Protein AF-A0A7W9DAS1-F1 (afdb_monomer)

Secondary structure (DSSP, 8-state):
-----PPP----S--HHHHHHHHHT--HHHHHHHTT-EEEEEEEEE-SS-EEEEEEEE--SS-HHHHHHHHHTS--EEEEES-HHHHHHHHHHHHHTT-EEEEEEE-TTSTTT-EEEEEE-TT---GGGG--S--EEEEEEEPPBTTB-------HHHHHHHHHHHHHHHTT-SPPTT--GGGGGGBHHHHHHHHHHHHH--STTSHHHHS-SHHHHHHHHHHHHHHHHSSSS--GGGGHHHHHHHHHHTTS--HHHHHHHHHHHHHHHHHHHHHHS-GGGHHHHHHHHHHHHHHHHHHHHHHHHHHHHHH-

pLDDT: mean 82.5, std 18.17, range [24.3, 98.75]

Radius of gyration: 20.71 Å; Cα contacts (8 Å, |Δi|>4): 565; chains: 1; bounding box: 53×46×50 Å

Organism: NCBI:txid732241

Sequence (312 aa):
MTLSSQHPVTASGNSDLALLGAVLGIDEPAVLALGGGIGFMAASFNYEEVATLTFVFRAHPVPFVDAVLEGSGTGASLSTTTSAAKAQRELSAAMEAGDRVLGYVMIPGENWGEAVVRELTADGEFELAKATKKKQFWLARIPAQDGAVQSPIIATETYAAAARESALRMLNKTQPEGVPASFAKNFGVSGIRKLADATTDGSARGWGKLFGDPSRRAVGFEMALKFLNGTAHGGRGGLRHQFAEVVQRAGADPVPYRALGADWEEFATLMATAQSEPASSYSEFLEKAHAQLHRIADAEEAAALALLAAID

Mean predicted aligned error: 7.83 Å

Structure (mmCIF, N/CA/C/O backbone):
data_AF-A0A7W9DAS1-F1
#
_entry.id   AF-A0A7W9DAS1-F1
#
loop_
_atom_site.group_PDB
_atom_site.id
_atom_site.type_symbol
_atom_site.label_atom_id
_atom_site.label_alt_id
_atom_site.label_comp_id
_atom_site.label_asym_id
_atom_site.label_entity_id
_atom_site.label_seq_id
_atom_site.pdbx_PDB_ins_code
_atom_site.Cartn_x
_atom_site.Cartn_y
_atom_site.Cartn_z
_atom_site.occupancy
_atom_site.B_iso_or_equiv
_atom_site.auth_seq_id
_atom_site.auth_comp_id
_atom_site.auth_asym_id
_atom_site.aut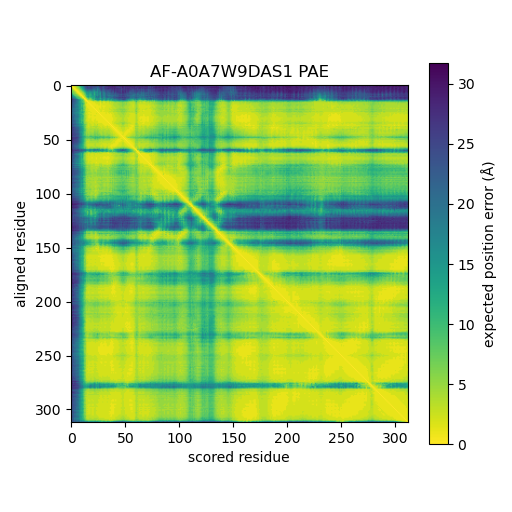h_atom_id
_atom_site.pdbx_PDB_model_num
ATOM 1 N N . MET A 1 1 ? -33.511 21.431 20.785 1.00 33.47 1 MET A N 1
ATOM 2 C CA . MET A 1 1 ? -32.587 20.287 20.653 1.00 33.47 1 MET A CA 1
ATOM 3 C C . MET A 1 1 ? -32.760 19.734 19.255 1.00 33.47 1 MET A C 1
ATOM 5 O O . MET A 1 1 ? -33.713 19.018 18.992 1.00 33.47 1 MET A O 1
ATOM 9 N N . THR A 1 2 ? -31.935 20.202 18.328 1.00 26.28 2 THR A N 1
ATOM 10 C CA . THR A 1 2 ? -31.937 19.789 16.924 1.00 26.28 2 THR A CA 1
ATOM 11 C C . THR A 1 2 ? -31.132 18.498 16.823 1.00 26.28 2 THR A C 1
ATOM 13 O O . THR A 1 2 ? -29.941 18.492 17.122 1.00 26.28 2 THR A O 1
ATOM 16 N N . LEU A 1 3 ? -31.804 17.399 16.475 1.00 24.30 3 LEU A N 1
ATOM 17 C CA . LEU A 1 3 ? -31.167 16.126 16.152 1.00 24.30 3 LEU A CA 1
ATOM 18 C C . LEU A 1 3 ? -30.272 16.346 14.927 1.00 24.30 3 LEU A C 1
ATOM 20 O O . LEU A 1 3 ? -30.756 16.721 13.861 1.00 24.30 3 LEU A O 1
ATOM 24 N N . SER A 1 4 ? -28.966 16.181 15.126 1.00 24.30 4 SER A N 1
ATOM 25 C CA . SER A 1 4 ? -27.963 16.229 14.067 1.00 24.30 4 SER A CA 1
ATOM 26 C C . SER A 1 4 ? -28.258 15.112 13.068 1.00 24.30 4 SER A C 1
ATOM 28 O O . SER A 1 4 ? -28.255 13.934 13.428 1.00 24.30 4 SER A O 1
ATOM 30 N N . SER A 1 5 ? -28.566 15.483 11.829 1.00 25.70 5 SER A N 1
ATOM 31 C CA . SER A 1 5 ? -28.753 14.555 10.722 1.00 25.70 5 SER A CA 1
ATOM 32 C C . SER A 1 5 ? -27.417 13.886 10.405 1.00 25.70 5 SER A C 1
ATOM 34 O O . SER A 1 5 ? -26.541 14.504 9.800 1.00 25.70 5 SER A O 1
ATOM 36 N N . GLN A 1 6 ? -27.253 12.631 10.824 1.00 27.28 6 GLN A N 1
ATOM 37 C CA . GLN A 1 6 ? -26.176 11.776 10.339 1.00 27.28 6 GLN A CA 1
ATOM 38 C C . GLN A 1 6 ? -26.334 11.625 8.822 1.00 27.28 6 GLN A C 1
ATOM 40 O O . GLN A 1 6 ? -27.361 11.152 8.334 1.00 27.28 6 GLN A O 1
ATOM 45 N N . HIS A 1 7 ? -25.337 12.088 8.072 1.00 26.73 7 HIS A N 1
ATOM 46 C CA . HIS A 1 7 ? -25.280 11.873 6.634 1.00 26.73 7 HIS A CA 1
ATOM 47 C C . HIS A 1 7 ? -25.076 10.375 6.362 1.00 26.73 7 HIS A C 1
ATOM 49 O O . HIS A 1 7 ? -24.138 9.796 6.913 1.00 26.73 7 HIS A O 1
ATOM 55 N N . PRO A 1 8 ? -25.898 9.735 5.512 1.00 27.97 8 PRO A N 1
ATOM 56 C CA . PRO A 1 8 ? -25.592 8.397 5.034 1.00 27.97 8 PRO A CA 1
ATOM 57 C C . PRO A 1 8 ? -24.306 8.468 4.205 1.00 27.97 8 PRO A C 1
ATOM 59 O O . PRO A 1 8 ? -24.260 9.136 3.170 1.00 27.97 8 PRO A O 1
ATOM 62 N N . VAL A 1 9 ? -23.252 7.798 4.672 1.00 35.06 9 VAL A N 1
ATOM 63 C CA . VAL A 1 9 ? -22.040 7.567 3.883 1.00 35.06 9 VAL A CA 1
ATOM 64 C C . VAL A 1 9 ? -22.428 6.600 2.768 1.00 35.06 9 VAL A C 1
ATOM 66 O O . VAL A 1 9 ? -22.495 5.391 2.960 1.00 35.06 9 VAL A O 1
ATOM 69 N N . THR A 1 10 ? -22.761 7.131 1.595 1.00 29.95 10 THR A N 1
ATOM 70 C CA . THR A 1 10 ? -22.919 6.316 0.392 1.00 29.95 10 THR A CA 1
ATOM 71 C C . THR A 1 10 ? -21.538 5.805 -0.002 1.00 29.95 10 THR A C 1
ATOM 73 O O . THR A 1 10 ? -20.705 6.596 -0.447 1.00 29.95 10 THR A O 1
ATOM 76 N N . ALA A 1 11 ? -21.283 4.506 0.178 1.00 34.97 11 ALA A N 1
ATOM 77 C CA . ALA A 1 11 ? -20.069 3.843 -0.286 1.00 34.97 11 ALA A CA 1
ATOM 78 C C . ALA A 1 11 ? -19.974 3.966 -1.817 1.00 34.97 11 ALA A C 1
ATOM 80 O O . ALA A 1 11 ? -20.584 3.204 -2.561 1.00 34.97 11 ALA A O 1
ATOM 81 N N . SER A 1 12 ? -19.246 4.971 -2.302 1.00 31.78 12 SER A N 1
ATOM 82 C CA . SER A 1 12 ? -19.036 5.214 -3.734 1.00 31.78 12 SER A CA 1
ATOM 83 C C . SER A 1 12 ? -17.778 4.527 -4.281 1.00 31.78 12 SER A C 1
ATOM 85 O O . SER A 1 12 ? -17.395 4.767 -5.425 1.00 31.78 12 SER A O 1
ATOM 87 N N . GLY A 1 13 ? -17.146 3.638 -3.508 1.00 42.25 13 GLY A N 1
ATOM 88 C CA . GLY A 1 13 ? -15.961 2.895 -3.925 1.00 42.25 13 GLY A CA 1
ATOM 89 C C . GLY A 1 13 ? -16.018 1.438 -3.483 1.00 42.25 13 GLY A C 1
ATOM 90 O O . GLY A 1 13 ? -16.250 1.150 -2.315 1.00 42.25 13 GLY A O 1
ATOM 91 N N . ASN A 1 14 ? -15.745 0.514 -4.406 1.00 55.31 14 ASN A N 1
ATOM 92 C CA . ASN A 1 14 ? -15.587 -0.924 -4.144 1.00 55.31 14 ASN A CA 1
ATOM 93 C C . ASN A 1 14 ? -14.294 -1.247 -3.356 1.00 55.31 14 ASN A C 1
ATOM 95 O O . ASN A 1 14 ? -13.680 -2.279 -3.613 1.00 55.31 14 ASN A O 1
ATOM 99 N N . SER A 1 15 ? -13.823 -0.361 -2.469 1.00 71.75 15 SER A N 1
ATOM 100 C CA . SER A 1 15 ? -12.588 -0.549 -1.702 1.00 71.75 15 SER A CA 1
ATOM 101 C C . SER A 1 15 ? -12.868 -1.217 -0.355 1.00 71.75 15 SER A C 1
ATOM 103 O O . SER A 1 15 ? -13.858 -0.903 0.302 1.00 71.75 15 SER A O 1
ATOM 105 N N . ASP A 1 16 ? -11.995 -2.130 0.087 1.00 75.88 16 ASP A N 1
ATOM 106 C CA . ASP A 1 16 ? -12.119 -2.748 1.416 1.00 75.88 16 ASP A CA 1
ATOM 107 C C . ASP A 1 16 ? -12.111 -1.687 2.528 1.00 75.88 16 ASP A C 1
ATOM 109 O O . ASP A 1 16 ? -12.752 -1.872 3.559 1.00 75.88 16 ASP A O 1
ATOM 113 N N . LEU A 1 17 ? -11.413 -0.562 2.309 1.00 82.75 17 LEU A N 1
ATOM 114 C CA . LEU A 1 17 ? -11.396 0.568 3.236 1.00 82.75 17 LEU A CA 1
ATOM 115 C C . LEU A 1 17 ? -12.770 1.236 3.319 1.00 82.75 17 LEU A C 1
ATOM 117 O O . LEU A 1 17 ? -13.255 1.468 4.420 1.00 82.75 17 LEU A O 1
ATOM 121 N N . ALA A 1 18 ? -13.411 1.511 2.178 1.00 81.38 18 ALA A N 1
ATOM 122 C CA . ALA A 1 18 ? -14.752 2.093 2.132 1.00 81.38 18 ALA A CA 1
ATOM 123 C C . ALA A 1 18 ? -15.770 1.172 2.797 1.00 81.38 18 ALA A C 1
ATOM 125 O O . ALA A 1 18 ? -16.653 1.637 3.509 1.00 81.38 18 ALA A O 1
ATOM 126 N N . LEU A 1 19 ? -15.628 -0.133 2.580 1.00 79.12 19 LEU A N 1
ATOM 127 C CA . LEU A 1 19 ? -16.525 -1.127 3.138 1.00 79.12 19 LEU A CA 1
ATOM 128 C C . LEU A 1 19 ? -16.403 -1.230 4.660 1.00 79.12 19 LEU A C 1
ATOM 130 O O . LEU A 1 19 ? -17.403 -1.159 5.369 1.00 79.12 19 LEU A O 1
ATOM 134 N N . LEU A 1 20 ? -15.175 -1.359 5.168 1.00 82.62 20 LEU A N 1
ATOM 135 C CA . LEU A 1 20 ? -14.907 -1.334 6.607 1.00 82.62 20 LEU A CA 1
ATOM 136 C C . LEU A 1 20 ? -15.356 -0.007 7.225 1.00 82.62 20 LEU A C 1
ATOM 138 O O . LEU A 1 20 ? -15.944 0.001 8.303 1.00 82.62 20 LEU A O 1
ATOM 142 N N . GLY A 1 21 ? -15.128 1.101 6.519 1.00 85.38 21 GLY A N 1
ATOM 143 C CA . GLY A 1 21 ? -15.545 2.431 6.937 1.00 85.38 21 GLY A CA 1
ATOM 144 C C . GLY A 1 21 ? -17.061 2.551 7.048 1.00 85.38 21 GLY A C 1
ATOM 145 O O . GLY A 1 21 ? -17.562 2.973 8.083 1.00 85.38 21 GLY A O 1
ATOM 146 N N . ALA A 1 22 ? -17.806 2.100 6.039 1.00 83.00 22 ALA A N 1
ATOM 147 C CA . ALA A 1 22 ? -19.266 2.100 6.054 1.00 83.00 22 ALA A CA 1
ATOM 148 C C . ALA A 1 22 ? -19.827 1.266 7.215 1.00 83.00 22 ALA A C 1
ATOM 150 O O . ALA A 1 22 ? -20.714 1.726 7.934 1.00 83.00 22 ALA A O 1
ATOM 151 N N . VAL A 1 23 ? -19.260 0.078 7.443 1.00 80.00 23 VAL A N 1
ATOM 152 C CA . VAL A 1 23 ? -19.678 -0.829 8.520 1.00 80.00 23 VAL A CA 1
ATOM 153 C C . VAL A 1 23 ? -19.407 -0.245 9.909 1.00 80.00 23 VAL A C 1
ATOM 155 O O . VAL A 1 23 ? -20.233 -0.386 10.809 1.00 80.00 23 VAL A O 1
ATOM 158 N N . LEU A 1 24 ? -18.268 0.423 10.086 1.00 83.56 24 LEU A N 1
ATOM 159 C CA . LEU A 1 24 ? -17.880 1.048 11.353 1.00 83.56 24 LEU A CA 1
ATOM 160 C C . LEU A 1 24 ? -18.402 2.485 11.498 1.00 83.56 24 LEU A C 1
ATOM 162 O O . LEU A 1 24 ? -18.255 3.082 12.558 1.00 83.56 24 LEU A O 1
ATOM 166 N N . GLY A 1 25 ? -18.990 3.064 10.451 1.00 86.12 25 GLY A N 1
ATOM 167 C CA . GLY A 1 25 ? -19.393 4.467 10.419 1.00 86.12 25 GLY A CA 1
ATOM 168 C C . GLY A 1 25 ? -18.216 5.446 10.537 1.00 86.12 25 GLY A C 1
ATOM 169 O O . GLY A 1 25 ? -18.340 6.449 11.241 1.00 86.12 25 GLY A O 1
ATOM 170 N N . ILE A 1 26 ? -17.091 5.150 9.879 1.00 89.94 26 ILE A N 1
ATOM 171 C CA . ILE A 1 26 ? -15.880 5.987 9.775 1.00 89.94 26 ILE A CA 1
ATOM 172 C C . ILE A 1 26 ? -15.409 6.086 8.315 1.00 89.94 26 ILE A C 1
ATOM 174 O O . ILE A 1 26 ? -15.875 5.355 7.447 1.00 89.94 26 ILE A O 1
ATOM 178 N N . ASP A 1 27 ? -14.490 7.001 8.016 1.00 92.81 27 ASP A N 1
ATOM 179 C CA . ASP A 1 27 ? -13.962 7.178 6.658 1.00 92.81 27 ASP A CA 1
ATOM 180 C C . ASP A 1 27 ? -12.720 6.315 6.359 1.00 92.81 27 ASP A C 1
ATOM 182 O O . ASP A 1 27 ? -12.111 5.725 7.251 1.00 92.81 27 ASP A O 1
ATOM 186 N N . GLU A 1 28 ? -12.329 6.224 5.080 1.00 92.62 28 GLU A N 1
ATOM 187 C CA . GLU A 1 28 ? -11.177 5.406 4.662 1.00 92.62 28 GLU A CA 1
ATOM 188 C C . GLU A 1 28 ? -9.857 5.782 5.366 1.00 92.62 28 GLU A C 1
ATOM 190 O O . GLU A 1 28 ? -9.128 4.862 5.746 1.00 92.62 28 GLU A O 1
ATOM 195 N N . PRO A 1 29 ? -9.510 7.072 5.582 1.00 95.06 29 PRO A N 1
ATOM 196 C CA . PRO A 1 29 ? -8.308 7.430 6.334 1.00 95.06 29 PRO A CA 1
ATOM 197 C C . PRO A 1 29 ? -8.328 6.916 7.777 1.00 95.06 29 PRO A C 1
ATOM 199 O O . PRO A 1 29 ? -7.302 6.448 8.266 1.00 95.06 29 PRO A O 1
ATOM 202 N N . ALA A 1 30 ? -9.479 6.957 8.454 1.00 95.19 30 ALA A N 1
ATOM 203 C CA . ALA A 1 30 ? -9.632 6.378 9.785 1.00 95.19 30 ALA A CA 1
ATOM 204 C C . ALA A 1 30 ? -9.416 4.856 9.773 1.00 95.19 30 ALA A C 1
ATOM 206 O O . ALA A 1 30 ? -8.666 4.342 10.602 1.00 95.19 30 ALA A O 1
ATOM 207 N N . VAL A 1 31 ? -9.995 4.142 8.800 1.00 93.44 31 VAL A N 1
ATOM 208 C CA . VAL A 1 31 ? -9.763 2.696 8.621 1.00 93.44 31 VAL A CA 1
ATOM 209 C C . VAL A 1 31 ? -8.282 2.406 8.380 1.00 93.44 31 VAL A C 1
ATOM 211 O O . VAL A 1 31 ? -7.717 1.508 8.997 1.00 93.44 31 VAL A O 1
ATOM 214 N N . LEU A 1 32 ? -7.629 3.177 7.508 1.00 93.75 32 LEU A N 1
ATOM 215 C CA . LEU A 1 32 ? -6.210 3.004 7.215 1.00 93.75 32 LEU A CA 1
ATOM 216 C C . LEU A 1 32 ? -5.342 3.252 8.456 1.00 93.75 32 LEU A C 1
ATOM 218 O O . LEU A 1 32 ? -4.409 2.489 8.695 1.00 93.75 32 LEU A O 1
ATOM 222 N N . ALA A 1 33 ? -5.656 4.274 9.258 1.00 95.06 33 ALA A N 1
ATOM 223 C CA . ALA A 1 33 ? -4.950 4.556 10.505 1.00 95.06 33 ALA A CA 1
ATOM 224 C C . ALA A 1 33 ? -5.112 3.417 11.525 1.00 95.06 33 ALA A C 1
ATOM 226 O O . ALA A 1 33 ? -4.116 2.943 12.070 1.00 95.06 33 ALA A O 1
ATOM 227 N N . LEU A 1 34 ? -6.339 2.923 11.721 1.00 93.62 34 LEU A N 1
ATOM 228 C CA . LEU A 1 34 ? -6.627 1.780 12.593 1.00 93.62 34 LEU A CA 1
ATOM 229 C C . LEU A 1 34 ? -5.911 0.500 12.146 1.00 93.62 34 LEU A C 1
ATOM 231 O O . LEU A 1 34 ? -5.398 -0.245 12.972 1.00 93.62 34 LEU A O 1
ATOM 235 N N . GLY A 1 35 ? -5.812 0.276 10.835 1.00 90.44 35 GLY A N 1
ATOM 236 C CA . GLY A 1 35 ? -5.073 -0.846 10.257 1.00 90.44 35 GLY A CA 1
ATOM 237 C C . GLY A 1 35 ? -3.546 -0.693 10.288 1.00 90.44 35 GLY A C 1
ATOM 238 O O . GLY A 1 35 ? -2.838 -1.521 9.717 1.00 90.44 35 GLY A O 1
ATOM 239 N N . GLY A 1 36 ? -3.020 0.360 10.923 1.00 90.94 36 GLY A N 1
ATOM 240 C CA . GLY A 1 36 ? -1.586 0.582 11.108 1.00 90.94 36 GLY A CA 1
ATOM 241 C C . GLY A 1 36 ? -0.904 1.395 10.006 1.00 90.94 36 GLY A C 1
ATOM 242 O O . GLY A 1 36 ? 0.323 1.501 10.018 1.00 90.94 36 GLY A O 1
ATOM 243 N N . GLY A 1 37 ? -1.663 1.982 9.080 1.00 93.75 37 GLY A N 1
ATOM 244 C CA . GLY A 1 37 ? -1.166 2.862 8.025 1.00 93.75 37 GLY A CA 1
ATOM 245 C C . GLY A 1 37 ? -0.659 2.130 6.779 1.00 93.75 37 GLY A C 1
ATOM 246 O O . GLY A 1 37 ? -1.181 1.087 6.373 1.00 93.75 37 GLY A O 1
ATOM 247 N N . ILE A 1 38 ? 0.353 2.710 6.133 1.00 94.62 38 ILE A N 1
ATOM 248 C CA . ILE A 1 38 ? 0.916 2.202 4.878 1.00 94.62 38 ILE A CA 1
ATOM 249 C C . ILE A 1 38 ? 2.230 1.453 5.092 1.00 94.62 38 ILE A C 1
ATOM 251 O O . ILE A 1 38 ? 2.893 1.530 6.128 1.00 94.62 38 ILE A O 1
ATOM 255 N N . GLY A 1 39 ? 2.615 0.730 4.051 1.00 92.81 39 GLY A N 1
ATOM 256 C CA . GLY A 1 39 ? 3.928 0.139 3.897 1.00 92.81 39 GLY A CA 1
ATOM 257 C C . GLY A 1 39 ? 4.287 0.002 2.424 1.00 92.81 39 GLY A C 1
ATOM 258 O O . GLY A 1 39 ? 3.675 0.607 1.534 1.00 92.81 39 GLY A O 1
ATOM 259 N N . PHE A 1 40 ? 5.298 -0.819 2.176 1.00 93.75 40 PHE A N 1
ATOM 260 C CA . PHE A 1 40 ? 5.628 -1.284 0.843 1.00 93.75 40 PHE A CA 1
ATOM 261 C C . PHE A 1 40 ? 6.266 -2.666 0.926 1.00 93.75 40 PHE A C 1
ATOM 263 O O . PHE A 1 40 ? 7.145 -2.885 1.762 1.00 93.75 40 PHE A O 1
ATOM 270 N N . MET A 1 41 ? 5.862 -3.568 0.039 1.00 92.38 41 MET A N 1
ATOM 271 C CA . MET A 1 41 ? 6.598 -4.777 -0.304 1.00 92.38 41 MET A CA 1
ATOM 272 C C . MET A 1 41 ? 6.402 -5.077 -1.784 1.00 92.38 41 MET A C 1
ATOM 274 O O . MET A 1 41 ? 5.279 -5.005 -2.283 1.00 92.38 41 MET A O 1
ATOM 278 N N . ALA A 1 42 ? 7.482 -5.445 -2.469 1.00 91.62 42 ALA A N 1
ATOM 279 C CA . ALA A 1 42 ? 7.395 -5.998 -3.812 1.00 91.62 42 ALA A CA 1
ATOM 280 C C . ALA A 1 42 ? 8.234 -7.265 -3.956 1.00 91.62 42 ALA A C 1
ATOM 282 O O . ALA A 1 42 ? 9.340 -7.383 -3.417 1.00 91.62 42 ALA A O 1
ATOM 283 N N . ALA A 1 43 ? 7.706 -8.218 -4.719 1.00 89.50 43 ALA A N 1
ATOM 284 C CA . ALA A 1 43 ? 8.393 -9.464 -5.018 1.00 89.50 43 ALA A CA 1
ATOM 285 C C . ALA A 1 43 ? 8.030 -9.968 -6.412 1.00 89.50 43 ALA A C 1
ATOM 287 O O . ALA A 1 43 ? 6.856 -10.013 -6.786 1.00 89.50 43 ALA A O 1
ATOM 288 N N . SER A 1 44 ? 9.051 -10.385 -7.160 1.00 90.81 44 SER A N 1
ATOM 289 C CA . SER A 1 44 ? 8.885 -11.154 -8.387 1.00 90.81 44 SER A CA 1
ATOM 290 C C . SER A 1 44 ? 9.111 -12.640 -8.117 1.00 90.81 44 SER A C 1
ATOM 292 O O . SER A 1 44 ? 10.015 -13.023 -7.368 1.00 90.81 44 SER A O 1
ATOM 294 N N . PHE A 1 45 ? 8.297 -13.482 -8.746 1.00 88.81 45 PHE A N 1
ATOM 295 C CA . PHE A 1 45 ? 8.415 -14.934 -8.675 1.00 88.81 45 PHE A CA 1
ATOM 296 C C . PHE A 1 45 ? 8.520 -15.508 -10.084 1.00 88.81 45 PHE A C 1
ATOM 298 O O . PHE A 1 45 ? 7.810 -15.091 -10.998 1.00 88.81 45 PHE A O 1
ATOM 305 N N . ASN A 1 46 ? 9.434 -16.459 -10.254 1.00 91.19 46 ASN A N 1
ATOM 306 C CA . ASN A 1 46 ? 9.723 -17.109 -11.523 1.00 91.19 46 ASN A CA 1
ATOM 307 C C . ASN A 1 46 ? 9.327 -18.584 -11.415 1.00 91.19 46 ASN A C 1
ATOM 309 O O . ASN A 1 46 ? 10.014 -19.352 -10.741 1.00 91.19 46 ASN A O 1
ATOM 313 N N . TYR A 1 47 ? 8.219 -18.952 -12.048 1.00 89.50 47 TYR A N 1
ATOM 314 C CA . TYR A 1 47 ? 7.755 -20.330 -12.181 1.00 89.50 47 TYR A CA 1
ATOM 315 C C . TYR A 1 47 ? 8.033 -20.831 -13.601 1.00 89.50 47 TYR A C 1
ATOM 317 O O . TYR A 1 47 ? 8.343 -20.039 -14.493 1.00 89.50 47 TYR A O 1
ATOM 325 N N . GLU A 1 48 ? 7.916 -22.145 -13.805 1.00 86.25 48 GLU A N 1
ATOM 326 C CA . GLU A 1 48 ? 8.209 -22.801 -15.087 1.00 86.25 48 GLU A CA 1
ATOM 327 C C . GLU A 1 48 ? 7.438 -22.168 -16.255 1.00 86.25 48 GLU A C 1
ATOM 329 O O . GLU A 1 48 ? 8.032 -21.821 -17.272 1.00 86.25 48 GLU A O 1
ATOM 334 N N . GLU A 1 49 ? 6.140 -21.922 -16.068 1.00 85.69 49 GLU A N 1
ATOM 335 C CA . GLU A 1 49 ? 5.260 -21.417 -17.130 1.00 85.69 49 GLU A CA 1
ATOM 336 C C . GLU A 1 49 ? 4.959 -19.916 -17.013 1.00 85.69 49 GLU A C 1
ATOM 338 O O . GLU A 1 49 ? 4.642 -19.255 -18.000 1.00 85.69 49 GLU A O 1
ATOM 343 N N . VAL A 1 50 ? 5.070 -19.339 -15.812 1.00 90.38 50 VAL A N 1
ATOM 344 C CA . VAL A 1 50 ? 4.628 -17.965 -15.531 1.00 90.38 50 VAL A CA 1
ATOM 345 C C . VAL A 1 50 ? 5.648 -17.193 -14.705 1.00 90.38 50 VAL A C 1
ATOM 347 O O . VAL A 1 50 ? 6.395 -17.756 -13.908 1.00 90.38 50 VAL A O 1
ATOM 350 N N . ALA A 1 51 ? 5.692 -15.879 -14.900 1.00 91.81 51 ALA A N 1
ATOM 351 C CA . ALA A 1 51 ? 6.376 -14.961 -13.999 1.00 91.81 51 ALA A CA 1
ATOM 352 C C . ALA A 1 51 ? 5.326 -14.049 -13.370 1.00 91.81 51 ALA A C 1
ATOM 354 O O . ALA A 1 51 ? 4.403 -13.604 -14.050 1.00 91.81 51 ALA A O 1
ATOM 355 N N . THR A 1 52 ? 5.451 -13.776 -12.077 1.00 91.50 52 THR A N 1
ATOM 356 C CA . THR A 1 52 ? 4.478 -12.963 -11.351 1.00 91.50 52 THR A CA 1
ATOM 357 C C . THR A 1 52 ? 5.173 -11.818 -10.627 1.00 91.50 52 THR A C 1
ATOM 359 O O . THR A 1 52 ? 6.332 -11.939 -10.228 1.00 91.50 52 THR A O 1
ATOM 362 N N . LEU A 1 53 ? 4.480 -10.687 -10.486 1.00 92.12 53 LEU A N 1
ATOM 363 C CA . LEU A 1 53 ? 4.948 -9.513 -9.758 1.00 92.12 53 LEU A CA 1
ATOM 364 C C . LEU A 1 53 ? 3.885 -9.045 -8.759 1.00 92.12 53 LEU A C 1
ATOM 366 O O . LEU A 1 53 ? 2.764 -8.714 -9.134 1.00 92.12 53 LEU A O 1
ATOM 370 N N . THR A 1 54 ? 4.246 -9.056 -7.481 1.00 89.69 54 THR A N 1
ATOM 371 C CA . THR A 1 54 ? 3.354 -8.753 -6.355 1.00 89.69 54 THR A CA 1
ATOM 372 C C . THR A 1 54 ? 3.719 -7.412 -5.744 1.00 89.69 54 THR A C 1
ATOM 374 O O . THR A 1 54 ? 4.908 -7.137 -5.576 1.00 89.69 54 THR A O 1
ATOM 377 N N . PHE A 1 55 ? 2.705 -6.636 -5.357 1.00 91.56 55 PHE A N 1
ATOM 378 C CA . PHE A 1 55 ? 2.854 -5.411 -4.575 1.00 91.56 55 PHE A CA 1
ATOM 379 C C . PHE A 1 55 ? 1.960 -5.456 -3.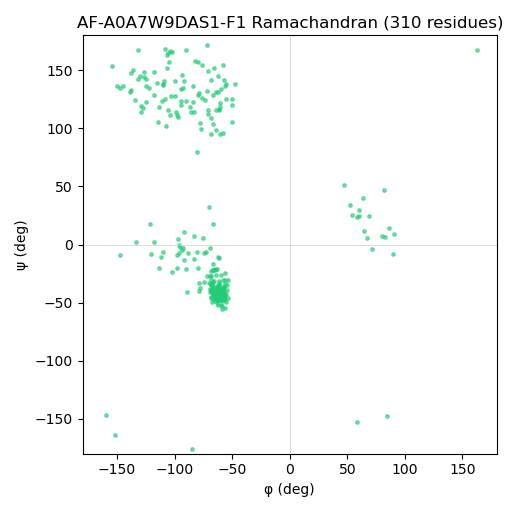335 1.00 91.56 55 PHE A C 1
ATOM 381 O O . PHE A 1 55 ? 0.836 -5.944 -3.391 1.00 91.56 55 PHE A O 1
ATOM 388 N N . VAL A 1 56 ? 2.437 -4.905 -2.225 1.00 90.38 56 VAL A N 1
ATOM 389 C CA . VAL A 1 56 ? 1.641 -4.666 -1.016 1.00 90.38 56 VAL A CA 1
ATOM 390 C C . VAL A 1 56 ? 1.936 -3.254 -0.535 1.00 90.38 56 VAL A C 1
ATOM 392 O O . VAL A 1 56 ? 3.094 -2.917 -0.306 1.00 90.38 56 VAL A O 1
ATOM 395 N N . PHE A 1 57 ? 0.897 -2.436 -0.379 1.00 92.38 57 PHE A N 1
ATOM 396 C CA . PHE A 1 57 ? 1.007 -1.032 0.036 1.00 92.38 57 PHE A CA 1
ATOM 397 C C . PHE A 1 57 ? 0.445 -0.763 1.436 1.00 92.38 57 PHE A C 1
ATOM 399 O O . PHE A 1 57 ? 0.643 0.318 1.988 1.00 92.38 57 PHE A O 1
ATOM 406 N N . ARG A 1 58 ? -0.257 -1.738 2.017 1.00 88.19 58 ARG A N 1
ATOM 407 C CA . ARG A 1 58 ? -0.741 -1.693 3.402 1.00 88.19 58 ARG A CA 1
ATOM 408 C C . ARG A 1 58 ? 0.378 -2.042 4.378 1.00 88.19 58 ARG A C 1
ATOM 410 O O . ARG A 1 58 ? 1.328 -2.741 4.017 1.00 88.19 58 ARG A O 1
ATOM 417 N N . ALA A 1 59 ? 0.239 -1.606 5.627 1.00 83.25 59 ALA A N 1
ATOM 418 C CA . ALA A 1 59 ? 0.992 -2.212 6.714 1.00 83.25 59 ALA A CA 1
ATOM 419 C C . ALA A 1 59 ? 0.715 -3.732 6.760 1.00 83.25 59 ALA A C 1
ATOM 421 O O . ALA A 1 59 ? -0.420 -4.177 6.602 1.00 83.25 59 ALA A O 1
ATOM 422 N N . HIS A 1 60 ? 1.768 -4.529 6.936 1.00 63.72 60 HIS A N 1
ATOM 423 C CA . HIS A 1 60 ? 1.715 -5.992 7.010 1.00 63.72 60 HIS A CA 1
ATOM 424 C C . HIS A 1 60 ? 2.475 -6.393 8.276 1.00 63.72 60 HIS A C 1
ATOM 426 O O . HIS A 1 60 ? 3.663 -6.074 8.351 1.00 63.72 60 HIS A O 1
ATOM 432 N N . PRO A 1 61 ? 1.813 -6.964 9.304 1.00 51.38 61 PRO A N 1
ATOM 433 C CA . PRO A 1 61 ? 1.826 -8.431 9.440 1.00 51.38 61 PRO A CA 1
ATOM 434 C C . PRO A 1 61 ? 0.565 -9.094 10.035 1.00 51.38 61 PRO A C 1
ATOM 436 O O . PRO A 1 61 ? 0.460 -10.318 9.992 1.00 51.38 61 PRO A O 1
ATOM 439 N N . VAL A 1 62 ? -0.383 -8.319 10.567 1.00 59.19 62 VAL A N 1
ATOM 440 C CA . VAL A 1 62 ? -1.652 -8.805 11.138 1.00 59.19 62 VAL A CA 1
ATOM 441 C C . VAL A 1 62 ? -2.725 -8.749 10.045 1.00 59.19 62 VAL A C 1
ATOM 443 O O . VAL A 1 62 ? -2.655 -7.847 9.201 1.00 59.19 62 VAL A O 1
ATOM 446 N N . PRO A 1 63 ? -3.707 -9.674 9.999 1.00 75.38 63 PRO A N 1
ATOM 447 C CA . PRO A 1 63 ? -4.848 -9.515 9.106 1.00 75.38 63 PRO A CA 1
ATOM 448 C C . PRO A 1 63 ? -5.448 -8.114 9.274 1.00 75.38 63 PRO A C 1
ATOM 450 O O . PRO A 1 63 ? -5.837 -7.719 10.367 1.00 75.38 63 PRO A O 1
ATOM 453 N N . PHE A 1 64 ? -5.471 -7.339 8.187 1.00 80.25 64 PHE A N 1
ATOM 454 C CA . PHE A 1 64 ? -5.817 -5.913 8.218 1.00 80.25 64 PHE A CA 1
ATOM 455 C C . PHE A 1 64 ? -7.181 -5.652 8.873 1.00 80.25 64 PHE A C 1
ATOM 457 O O . PHE A 1 64 ? -7.338 -4.706 9.638 1.00 80.25 64 PHE A O 1
ATOM 464 N N . VAL A 1 65 ? -8.150 -6.529 8.601 1.00 80.81 65 VAL A N 1
ATOM 465 C CA . VAL A 1 65 ? -9.493 -6.472 9.187 1.00 80.81 65 VAL A CA 1
ATOM 466 C C . VAL A 1 65 ? -9.433 -6.604 10.710 1.00 80.81 65 VAL A C 1
ATOM 468 O O . VAL A 1 65 ? -10.063 -5.811 11.400 1.00 80.81 65 VAL A O 1
ATOM 471 N N . ASP A 1 66 ? -8.639 -7.536 11.236 1.00 82.38 66 ASP A N 1
ATOM 472 C CA . ASP A 1 66 ? -8.512 -7.772 12.678 1.00 82.38 66 ASP A CA 1
ATOM 473 C C . ASP A 1 66 ? -7.934 -6.537 13.376 1.00 82.38 66 ASP A C 1
ATOM 475 O O . ASP A 1 66 ? -8.505 -6.069 14.358 1.00 82.38 66 ASP A O 1
ATOM 479 N N . ALA A 1 67 ? -6.870 -5.950 12.815 1.00 85.50 67 ALA A N 1
ATOM 480 C CA . ALA A 1 67 ? -6.258 -4.732 13.349 1.00 85.50 67 ALA A CA 1
ATOM 481 C C . ALA A 1 67 ? -7.242 -3.550 13.364 1.00 85.50 67 ALA A C 1
ATOM 483 O O . ALA A 1 67 ? -7.327 -2.820 14.352 1.00 85.50 67 ALA A O 1
ATOM 484 N N . VAL A 1 68 ? -8.029 -3.387 12.294 1.00 88.94 68 VAL A N 1
ATOM 485 C CA . VAL A 1 68 ? -9.061 -2.346 12.223 1.00 88.94 68 VAL A CA 1
ATOM 486 C C . VAL A 1 68 ? -10.141 -2.564 13.282 1.00 88.94 68 VAL A C 1
ATOM 488 O O . VAL A 1 68 ? -10.510 -1.623 13.983 1.00 88.94 68 VAL A O 1
ATOM 491 N N . LEU A 1 69 ? -10.649 -3.790 13.412 1.00 87.81 69 LEU A N 1
ATOM 492 C CA . LEU A 1 69 ? -11.707 -4.119 14.365 1.00 87.81 69 LEU A CA 1
ATOM 493 C C . LEU A 1 69 ? -11.236 -3.963 15.813 1.00 87.81 69 LEU A C 1
ATOM 495 O O . LEU A 1 69 ? -11.941 -3.343 16.609 1.00 87.81 69 LEU A O 1
ATOM 499 N N . GLU A 1 70 ? -10.043 -4.453 16.143 1.00 88.44 70 GLU A N 1
ATOM 500 C CA . GLU A 1 70 ? -9.445 -4.297 17.470 1.00 88.44 70 GLU A CA 1
ATOM 501 C C . GLU A 1 70 ? -9.213 -2.817 17.797 1.00 88.44 70 GLU A C 1
ATOM 503 O O . GLU A 1 70 ? -9.706 -2.321 18.812 1.00 88.44 70 GLU A O 1
ATOM 508 N N . GLY A 1 71 ? -8.550 -2.081 16.900 1.00 88.31 71 GLY A N 1
ATOM 509 C CA . GLY A 1 71 ? -8.259 -0.663 17.095 1.00 88.31 71 GLY A CA 1
ATOM 510 C C . GLY A 1 71 ? -9.513 0.215 17.156 1.00 88.31 71 GLY A C 1
ATOM 511 O O . GLY A 1 71 ? -9.493 1.270 17.787 1.00 88.31 71 GLY A O 1
ATOM 512 N N . SER A 1 72 ? -10.614 -0.211 16.528 1.00 90.19 72 SER A N 1
ATOM 513 C CA . SER A 1 72 ? -11.888 0.514 16.579 1.00 90.19 72 SER A CA 1
ATOM 514 C C . SER A 1 72 ? -12.539 0.490 17.964 1.00 90.19 72 SER A C 1
ATOM 516 O O . SER A 1 72 ? -13.384 1.332 18.251 1.00 90.19 72 SER A O 1
ATOM 518 N N . GLY A 1 73 ? -12.203 -0.487 18.816 1.00 88.25 73 GLY A N 1
ATOM 519 C CA . GLY A 1 73 ? -12.829 -0.646 20.129 1.00 88.25 73 GLY A CA 1
ATOM 520 C C . GLY A 1 73 ? -14.325 -0.987 20.087 1.00 88.25 73 GLY A C 1
ATOM 521 O O . GLY A 1 73 ? -14.982 -0.952 21.124 1.00 88.25 73 GLY A O 1
ATOM 522 N N . THR A 1 74 ? -14.878 -1.348 18.924 1.00 85.31 74 THR A N 1
ATOM 523 C CA . THR A 1 74 ? -16.314 -1.655 18.751 1.00 85.31 74 THR A CA 1
ATOM 524 C C . THR A 1 74 ? -16.770 -2.944 19.442 1.00 85.31 74 THR A C 1
ATOM 526 O O . THR A 1 74 ? -17.953 -3.277 19.417 1.00 85.31 74 THR A O 1
ATOM 529 N N . GLY A 1 75 ? -15.850 -3.692 20.060 1.00 83.88 75 GLY A N 1
ATOM 530 C CA . GLY A 1 75 ? -16.156 -4.974 20.695 1.00 83.88 75 GLY A CA 1
ATOM 531 C C . GLY A 1 75 ? -16.515 -6.066 19.687 1.00 83.88 75 GLY A C 1
ATOM 532 O O . GLY A 1 75 ? -17.228 -7.009 20.031 1.00 83.88 75 GLY A O 1
ATOM 533 N N . ALA A 1 76 ? -16.049 -5.928 18.442 1.00 86.38 76 ALA A N 1
ATOM 534 C CA . ALA A 1 76 ? -16.268 -6.915 17.402 1.00 86.38 76 ALA A CA 1
ATOM 535 C C . ALA A 1 76 ? -15.771 -8.305 17.826 1.00 86.38 76 ALA A C 1
ATOM 537 O O . ALA A 1 76 ? -14.686 -8.460 18.386 1.00 86.38 76 ALA A O 1
ATOM 538 N N . SER A 1 77 ? -16.564 -9.328 17.515 1.00 84.75 77 SER A N 1
ATOM 539 C CA . SER A 1 77 ? -16.170 -10.727 17.677 1.00 84.75 77 SER A CA 1
ATOM 540 C C . SER A 1 77 ? -15.960 -11.374 16.315 1.00 84.75 77 SER A C 1
ATOM 542 O O . SER A 1 77 ? -16.748 -11.163 15.392 1.00 84.75 77 SER A O 1
ATOM 544 N N . LEU A 1 78 ? -14.891 -12.160 16.188 1.00 83.94 78 LEU A N 1
ATOM 545 C CA . LEU A 1 78 ? -14.514 -12.824 14.945 1.00 83.94 78 LEU A CA 1
ATOM 546 C C . LEU A 1 78 ? -14.777 -14.328 15.056 1.00 83.94 78 LEU A C 1
ATOM 548 O O . LEU A 1 78 ? -14.274 -14.987 15.968 1.00 83.94 78 LEU A O 1
ATOM 552 N N . SER A 1 79 ? -15.544 -14.888 14.122 1.00 83.69 79 SER A N 1
ATOM 553 C CA . SER A 1 79 ? -15.706 -16.336 13.972 1.00 83.69 79 SER A CA 1
ATOM 554 C C . SER A 1 79 ? -15.197 -16.802 12.612 1.00 83.69 79 SER A C 1
ATOM 556 O O . SER A 1 79 ? -15.252 -16.078 11.615 1.00 83.69 79 SER A O 1
ATOM 558 N N . THR A 1 80 ? -14.681 -18.035 12.567 1.00 83.88 80 THR A N 1
ATOM 559 C CA . THR A 1 80 ? -14.242 -18.660 11.316 1.00 83.88 80 THR A CA 1
ATOM 560 C C . THR A 1 80 ? -14.813 -20.057 11.148 1.00 83.88 80 THR A C 1
ATOM 562 O O . THR A 1 80 ? -14.990 -20.818 12.105 1.00 83.88 80 THR A O 1
ATOM 565 N N . THR A 1 81 ? -15.119 -20.426 9.907 1.00 81.56 81 THR A N 1
ATOM 566 C CA . THR A 1 81 ? -15.573 -21.775 9.576 1.00 81.56 81 THR A CA 1
ATOM 567 C C . THR A 1 81 ? -15.261 -22.137 8.133 1.00 81.56 81 THR A C 1
ATOM 569 O O . THR A 1 81 ? -15.187 -21.284 7.263 1.00 81.56 81 THR A O 1
ATOM 572 N N . THR A 1 82 ? -15.106 -23.423 7.844 1.00 81.56 82 THR A N 1
ATOM 573 C CA . THR A 1 82 ? -15.035 -23.947 6.471 1.00 81.56 82 THR A CA 1
ATOM 574 C C . THR A 1 82 ? -16.395 -24.438 5.962 1.00 81.56 82 THR A C 1
ATOM 576 O O . THR A 1 82 ? -16.514 -24.870 4.818 1.00 81.56 82 THR A O 1
ATOM 579 N N . SER A 1 83 ? -17.443 -24.385 6.795 1.00 81.44 83 SER A N 1
ATOM 580 C CA . SER A 1 83 ? -18.794 -24.823 6.443 1.00 81.44 83 SER A CA 1
ATOM 581 C C . SER A 1 83 ? -19.657 -23.634 6.030 1.00 81.44 83 SER A C 1
ATOM 583 O O . SER A 1 83 ? -20.057 -22.833 6.873 1.00 81.44 83 SER A O 1
ATOM 585 N N . ALA A 1 84 ? -20.015 -23.570 4.746 1.00 76.12 84 ALA A N 1
ATOM 586 C CA . ALA A 1 84 ? -20.909 -22.540 4.212 1.00 76.12 84 ALA A CA 1
ATOM 587 C C . ALA A 1 84 ? -22.257 -22.493 4.955 1.00 76.12 84 ALA A C 1
ATOM 589 O O . ALA A 1 84 ? -22.733 -21.425 5.325 1.00 76.12 84 ALA A O 1
ATOM 590 N N . ALA A 1 85 ? -22.835 -23.662 5.254 1.00 80.00 85 ALA A N 1
ATOM 591 C CA . ALA A 1 85 ? -24.087 -23.759 6.001 1.00 80.00 85 ALA A CA 1
ATOM 592 C C . ALA A 1 85 ? -23.956 -23.244 7.444 1.00 80.00 85 ALA A C 1
ATOM 594 O O . ALA A 1 85 ? -24.893 -22.648 7.968 1.00 80.00 85 ALA A O 1
ATOM 595 N N . LYS A 1 86 ? -22.808 -23.468 8.102 1.00 83.62 86 LYS A N 1
ATOM 596 C CA . LYS A 1 86 ? -22.552 -22.897 9.431 1.00 83.62 86 LYS A CA 1
ATOM 597 C C . LYS A 1 86 ? -22.401 -21.376 9.352 1.00 83.62 86 LYS A C 1
ATOM 599 O O . LYS A 1 86 ? -23.045 -20.697 10.141 1.00 83.62 86 LYS A O 1
ATOM 604 N N . ALA A 1 87 ? -21.630 -20.866 8.389 1.00 79.88 87 ALA A N 1
ATOM 605 C CA . ALA A 1 87 ? -21.457 -19.428 8.181 1.00 79.88 87 ALA A CA 1
ATOM 606 C C . ALA A 1 87 ? -22.804 -18.728 7.939 1.00 79.88 87 ALA A C 1
ATOM 608 O O . ALA A 1 87 ? -23.093 -17.728 8.583 1.00 79.88 87 ALA A O 1
ATOM 609 N N . GLN A 1 88 ? -23.668 -19.306 7.096 1.00 77.12 88 GLN A N 1
ATOM 610 C CA . GLN A 1 88 ? -25.014 -18.780 6.853 1.00 77.12 88 GLN A CA 1
ATOM 611 C C . GLN A 1 88 ? -25.857 -18.726 8.133 1.00 77.12 88 GLN A C 1
ATOM 613 O O . GLN A 1 88 ? -26.524 -17.729 8.381 1.00 77.12 88 GLN A O 1
ATOM 618 N N . ARG A 1 89 ? -25.839 -19.785 8.955 1.00 83.69 89 ARG A N 1
ATOM 619 C CA . ARG A 1 89 ? -26.597 -19.799 10.217 1.00 83.69 89 ARG A CA 1
ATOM 620 C C . ARG A 1 89 ? -26.090 -18.757 11.210 1.00 83.69 89 ARG A C 1
ATOM 622 O O . ARG A 1 89 ? -26.902 -18.113 11.858 1.00 83.69 89 ARG A O 1
ATOM 629 N N . GLU A 1 90 ? -24.772 -18.609 11.342 1.00 84.38 90 GLU A N 1
ATOM 630 C CA . GLU A 1 90 ? -24.175 -17.601 12.229 1.00 84.38 90 GLU A CA 1
ATOM 631 C C . GLU A 1 90 ? -24.487 -16.179 11.758 1.00 84.38 90 GLU A C 1
ATOM 633 O O . GLU A 1 90 ? -24.829 -15.334 12.582 1.00 84.38 90 GLU A O 1
ATOM 638 N N . LEU A 1 91 ? -24.438 -15.943 10.445 1.00 80.75 91 LEU A N 1
ATOM 639 C CA . LEU A 1 91 ? -24.849 -14.686 9.832 1.00 80.75 91 LEU A CA 1
ATOM 640 C C . LEU A 1 91 ? -26.316 -14.371 10.144 1.00 80.75 91 LEU A C 1
ATOM 642 O O . LEU A 1 91 ? -26.601 -13.322 10.712 1.00 80.75 91 LEU A O 1
ATOM 646 N N . SER A 1 92 ? -27.235 -15.289 9.827 1.00 81.38 92 SER A N 1
ATOM 647 C CA . SER A 1 92 ? -28.666 -15.096 10.080 1.00 81.38 92 SER A CA 1
ATOM 648 C C . SER A 1 92 ? -28.947 -14.821 11.559 1.00 81.38 92 SER A C 1
ATOM 650 O O . SER A 1 92 ? -29.661 -13.876 11.869 1.00 81.38 92 SER A O 1
ATOM 652 N N . ALA A 1 93 ? -28.320 -15.569 12.473 1.00 85.25 93 ALA A N 1
ATOM 653 C CA . ALA A 1 93 ? -28.489 -15.360 13.910 1.00 85.25 93 ALA A CA 1
ATOM 654 C C . ALA A 1 93 ? -27.972 -13.989 14.386 1.00 85.25 93 ALA A C 1
ATOM 656 O O . ALA A 1 93 ? -28.573 -13.372 15.261 1.00 85.25 93 ALA A O 1
ATOM 657 N N . ALA A 1 94 ? -26.858 -13.506 13.832 1.00 82.69 94 ALA A N 1
ATOM 658 C CA . ALA A 1 94 ? -26.326 -12.186 14.157 1.00 82.69 94 ALA A CA 1
ATOM 659 C C . ALA A 1 94 ? -27.244 -11.064 13.645 1.00 82.69 94 ALA A C 1
ATOM 661 O O . ALA A 1 94 ? -27.522 -10.111 14.367 1.00 82.69 94 ALA A O 1
ATOM 662 N N . MET A 1 95 ? -27.785 -11.217 12.436 1.00 81.00 95 MET A N 1
ATOM 663 C CA . MET A 1 95 ? -28.718 -10.251 11.852 1.00 81.00 95 MET A CA 1
ATOM 664 C C . MET A 1 95 ? -30.062 -10.223 12.587 1.00 81.00 95 MET A C 1
ATOM 666 O O . MET A 1 95 ? -30.604 -9.147 12.818 1.00 81.00 95 MET A O 1
ATOM 670 N N . GLU A 1 96 ? -30.580 -11.380 13.012 1.00 84.19 96 GLU A N 1
ATOM 671 C CA . GLU A 1 96 ? -31.769 -11.473 13.873 1.00 84.19 96 GLU A CA 1
ATOM 672 C C . GLU A 1 96 ? -31.554 -10.794 15.233 1.00 84.19 96 GLU A C 1
ATOM 674 O O . GLU A 1 96 ? -32.485 -10.207 15.782 1.00 84.19 96 GLU A O 1
ATOM 679 N N . ALA A 1 97 ? -30.326 -10.829 15.761 1.00 83.44 97 ALA A N 1
ATOM 680 C CA . ALA A 1 97 ? -29.947 -10.103 16.972 1.00 83.44 97 ALA A CA 1
ATOM 681 C C . ALA A 1 97 ? -29.789 -8.584 16.752 1.00 83.44 97 ALA A C 1
ATOM 683 O O . ALA A 1 97 ? -29.620 -7.846 17.720 1.00 83.44 97 ALA A O 1
ATOM 684 N N . GLY A 1 98 ? -29.866 -8.113 15.503 1.00 79.50 98 GLY A N 1
ATOM 685 C CA . GLY A 1 98 ? -29.678 -6.712 15.129 1.00 79.50 98 GLY A CA 1
ATOM 686 C C . GLY A 1 98 ? -28.216 -6.290 14.965 1.00 79.50 98 GLY A C 1
ATOM 687 O O . GLY A 1 98 ? -27.965 -5.105 14.757 1.00 79.50 98 GLY A O 1
ATOM 688 N N . ASP A 1 99 ? -27.258 -7.222 15.034 1.00 80.50 99 ASP A N 1
ATOM 689 C CA . ASP A 1 99 ? -25.835 -6.927 14.843 1.00 80.50 99 ASP A CA 1
ATOM 690 C C . ASP A 1 99 ? -25.549 -6.480 13.402 1.00 80.50 99 ASP A C 1
ATOM 692 O O . ASP A 1 99 ? -26.186 -6.930 12.442 1.00 80.50 99 ASP A O 1
ATOM 696 N N . ARG A 1 100 ? -24.501 -5.667 13.222 1.00 77.44 100 ARG A N 1
ATOM 697 C CA . ARG A 1 100 ? -23.873 -5.510 11.903 1.00 77.44 100 ARG A CA 1
ATOM 698 C C . ARG A 1 100 ? -22.871 -6.635 11.701 1.00 77.44 100 ARG A C 1
ATOM 700 O O . ARG A 1 100 ? -22.088 -6.951 12.596 1.00 77.44 100 ARG A O 1
ATOM 707 N N . VAL A 1 101 ? -22.870 -7.226 10.511 1.00 71.50 101 VAL A N 1
ATOM 708 C CA . VAL A 1 101 ? -21.975 -8.339 10.190 1.00 71.50 101 VAL A CA 1
ATOM 709 C C . VAL A 1 101 ? -21.160 -8.007 8.954 1.00 71.50 101 VAL A C 1
ATOM 711 O O . VAL A 1 101 ? -21.698 -7.762 7.874 1.00 71.50 101 VAL A O 1
ATOM 714 N N . LEU A 1 102 ? -19.841 -8.047 9.108 1.00 73.38 102 LEU A N 1
ATOM 715 C CA . LEU A 1 102 ? -18.914 -8.065 7.989 1.00 73.38 102 LEU A CA 1
ATOM 716 C C . LEU A 1 102 ? -18.565 -9.520 7.685 1.00 73.38 102 LEU A C 1
ATOM 718 O O . LEU A 1 102 ? -18.079 -10.242 8.557 1.00 73.38 102 LEU A O 1
ATOM 722 N N . GLY A 1 103 ? -18.797 -9.953 6.451 1.00 66.38 103 GLY A N 1
ATOM 723 C CA . GLY A 1 103 ? -18.376 -11.269 5.995 1.00 66.38 103 GLY A CA 1
ATOM 724 C C . GLY A 1 103 ? -17.246 -11.163 4.993 1.00 66.38 103 GLY A C 1
ATOM 725 O O . GLY A 1 103 ? -17.279 -10.345 4.076 1.00 66.38 103 GLY A O 1
ATOM 726 N N . TYR A 1 104 ? -16.255 -12.033 5.115 1.00 68.00 104 TYR A N 1
ATOM 727 C CA . TYR A 1 104 ? -15.279 -12.198 4.050 1.00 68.00 104 TYR A CA 1
ATOM 728 C C . TYR A 1 104 ? -14.945 -13.659 3.821 1.00 68.00 104 TYR A C 1
ATOM 730 O O . TYR A 1 104 ? -14.984 -14.506 4.719 1.00 68.00 104 TYR A O 1
ATOM 738 N N . VAL A 1 105 ? -14.657 -13.967 2.561 1.00 62.47 105 VAL A N 1
ATOM 739 C CA . VAL A 1 105 ? -14.332 -15.321 2.130 1.00 62.47 105 VAL A CA 1
ATOM 740 C C . VAL A 1 105 ? -12.887 -15.345 1.687 1.00 62.47 105 VAL A C 1
ATOM 742 O O . VAL A 1 105 ? -12.516 -14.687 0.720 1.00 62.47 105 VAL A O 1
ATOM 745 N N . MET A 1 106 ? -12.087 -16.144 2.382 1.00 60.88 106 MET A N 1
ATOM 746 C CA . MET A 1 106 ? -10.737 -16.481 1.959 1.00 60.88 106 MET A CA 1
ATOM 747 C C . MET A 1 106 ? -10.816 -17.644 0.971 1.00 60.88 106 MET A C 1
ATOM 749 O O . MET A 1 106 ? -11.354 -18.713 1.291 1.00 60.88 106 MET A O 1
ATOM 753 N N . ILE A 1 107 ? -10.277 -17.439 -0.231 1.00 57.78 107 ILE A N 1
ATOM 754 C CA . ILE A 1 107 ? -10.172 -18.463 -1.276 1.00 57.78 107 ILE A CA 1
ATOM 755 C C . ILE A 1 107 ? -8.698 -18.882 -1.397 1.00 57.78 107 ILE A C 1
ATOM 757 O O . ILE A 1 107 ? -7.906 -18.168 -2.005 1.00 57.78 107 ILE A O 1
ATOM 761 N N . PRO A 1 108 ? -8.291 -20.034 -0.834 1.00 48.94 108 PRO A N 1
ATOM 762 C CA . PRO A 1 108 ? -6.915 -20.504 -0.938 1.00 48.94 108 PRO A CA 1
ATOM 763 C C . PRO A 1 108 ? -6.532 -20.815 -2.393 1.00 48.94 108 PRO A C 1
ATOM 765 O O . PRO A 1 108 ? -7.233 -21.564 -3.076 1.00 48.94 108 PRO A O 1
ATOM 768 N N . GLY A 1 109 ? -5.385 -20.298 -2.841 1.00 44.97 109 GLY A N 1
ATOM 769 C CA . GLY A 1 109 ? -4.750 -20.672 -4.113 1.00 44.97 109 GLY A CA 1
ATOM 770 C C . GLY A 1 109 ? -5.152 -19.855 -5.346 1.00 44.97 109 GLY A C 1
ATOM 771 O O . GLY A 1 109 ? -4.506 -19.998 -6.378 1.00 44.97 109 GLY A O 1
ATOM 772 N N . GLU A 1 110 ? -6.147 -18.972 -5.253 1.00 40.66 110 GLU A N 1
ATOM 773 C CA . GLU A 1 110 ? -6.362 -17.894 -6.228 1.00 40.66 110 GLU A CA 1
ATOM 774 C C . GLU A 1 110 ? -5.779 -16.601 -5.633 1.00 40.66 110 GLU A C 1
ATOM 776 O O . GLU A 1 110 ? -6.042 -16.274 -4.476 1.00 40.66 110 GLU A O 1
ATOM 781 N N . ASN A 1 111 ? -4.913 -15.912 -6.387 1.00 43.66 111 ASN A N 1
ATOM 782 C CA . ASN A 1 111 ? -4.380 -14.581 -6.055 1.00 43.66 111 ASN A CA 1
ATOM 783 C C . ASN A 1 111 ? -3.877 -14.409 -4.603 1.00 43.66 111 ASN A C 1
ATOM 785 O O . ASN A 1 111 ? -4.286 -13.478 -3.919 1.00 43.66 111 ASN A O 1
ATOM 789 N N . TRP A 1 112 ? -3.007 -15.299 -4.108 1.00 45.62 112 TRP A N 1
ATOM 790 C CA . TRP A 1 112 ? -2.429 -15.187 -2.752 1.00 45.62 112 TRP A CA 1
ATOM 791 C C . TRP A 1 112 ? -3.446 -15.168 -1.592 1.00 45.62 112 TRP A C 1
ATOM 793 O O . TRP A 1 112 ? -3.108 -14.747 -0.490 1.00 45.62 112 TRP A O 1
ATOM 803 N N . GLY A 1 113 ? -4.654 -15.707 -1.790 1.00 46.00 113 GLY A N 1
ATOM 804 C CA . GLY A 1 113 ? -5.665 -15.746 -0.733 1.00 46.00 113 GLY A CA 1
ATOM 805 C C . GLY A 1 113 ? -6.426 -14.433 -0.616 1.00 46.00 113 GLY A C 1
ATOM 806 O O . GLY A 1 113 ? -6.600 -13.930 0.488 1.00 46.00 113 GLY A O 1
ATOM 807 N N . GLU A 1 114 ? -6.872 -13.894 -1.753 1.00 46.22 114 GLU A N 1
ATOM 808 C CA . GLU A 1 114 ? -7.725 -12.708 -1.822 1.00 46.22 114 GLU A CA 1
ATOM 809 C C . GLU A 1 114 ? -8.920 -12.877 -0.866 1.00 46.22 114 GLU A C 1
ATOM 811 O O . GLU A 1 114 ? -9.834 -13.676 -1.095 1.00 46.22 114 GLU A O 1
ATOM 816 N N . ALA A 1 115 ? -8.867 -12.168 0.263 1.00 50.62 115 ALA A N 1
ATOM 817 C CA . ALA A 1 115 ? -9.982 -12.045 1.180 1.00 50.62 115 ALA A CA 1
ATOM 818 C C . ALA A 1 115 ? -10.947 -11.048 0.550 1.00 50.62 115 ALA A C 1
ATOM 820 O O . ALA A 1 115 ? -10.736 -9.840 0.603 1.00 50.62 115 ALA A O 1
ATOM 821 N N . VAL A 1 116 ? -11.996 -11.551 -0.093 1.00 55.69 116 VAL A N 1
ATOM 822 C CA . VAL A 1 116 ? -13.021 -10.670 -0.647 1.00 55.69 116 VAL A CA 1
ATOM 823 C C . VAL A 1 116 ? -13.900 -10.216 0.510 1.00 55.69 116 VAL A C 1
ATOM 825 O O . VAL A 1 116 ? -14.713 -10.996 1.013 1.00 55.69 116 VAL A O 1
ATOM 828 N N . VAL A 1 117 ? -13.713 -8.970 0.944 1.00 54.94 117 VAL A N 1
ATOM 829 C CA . VAL A 1 117 ? -14.538 -8.356 1.986 1.00 54.94 117 VAL A CA 1
ATOM 830 C C . VAL A 1 117 ? -15.866 -7.899 1.378 1.00 54.94 117 VAL A C 1
ATOM 832 O O . VAL A 1 117 ? -15.897 -7.271 0.313 1.00 54.94 117 VAL A O 1
ATOM 835 N N . ARG A 1 118 ? -16.983 -8.262 2.021 1.00 62.34 118 ARG A N 1
ATOM 836 C CA . ARG A 1 118 ? -18.344 -7.847 1.651 1.00 62.34 118 ARG A CA 1
ATOM 837 C C . ARG A 1 118 ? -19.147 -7.501 2.912 1.00 62.34 118 ARG A C 1
ATOM 839 O O . ARG A 1 118 ? -19.139 -8.240 3.893 1.00 62.34 118 ARG A O 1
ATOM 846 N N . GLU A 1 119 ? -19.842 -6.369 2.893 1.00 56.53 119 GLU A N 1
ATOM 847 C CA . GLU A 1 119 ? -20.869 -6.081 3.897 1.00 56.53 119 GLU A CA 1
ATOM 848 C C . GLU A 1 119 ? -22.052 -6.999 3.603 1.00 56.53 119 GLU A C 1
ATOM 850 O O . GLU A 1 119 ? -22.463 -7.147 2.449 1.00 56.53 119 GLU A O 1
ATOM 855 N N . LEU A 1 120 ? -22.559 -7.658 4.642 1.00 58.31 120 LEU A N 1
ATOM 856 C CA . LEU A 1 120 ? -23.696 -8.555 4.528 1.00 58.31 120 LEU A CA 1
ATOM 857 C C . LEU A 1 120 ? -24.925 -7.832 5.083 1.00 58.31 120 LEU A C 1
ATOM 859 O O . LEU A 1 120 ? -25.006 -7.553 6.278 1.00 58.31 120 LEU A O 1
ATOM 863 N N . THR A 1 121 ? -25.869 -7.502 4.204 1.00 53.62 121 THR A N 1
ATOM 864 C CA . THR A 1 121 ? -27.147 -6.862 4.553 1.00 53.62 121 THR A CA 1
ATOM 865 C C . THR A 1 121 ? -28.303 -7.862 4.466 1.00 53.62 121 THR A C 1
ATOM 867 O O . THR A 1 121 ? -28.152 -8.935 3.885 1.00 53.62 121 THR A O 1
ATOM 870 N N . ALA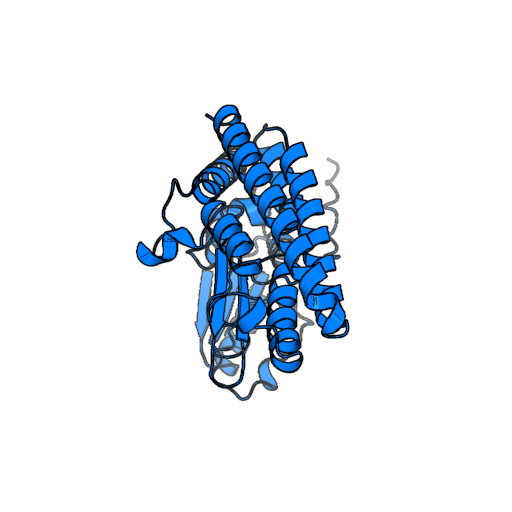 A 1 122 ? -29.467 -7.522 5.042 1.00 44.09 122 ALA A N 1
ATOM 871 C CA . ALA A 1 122 ? -30.684 -8.360 5.054 1.00 44.09 122 ALA A CA 1
ATOM 872 C C . ALA A 1 122 ? -31.139 -8.820 3.661 1.00 44.09 122 ALA A C 1
ATOM 874 O O . ALA A 1 122 ? -31.660 -9.924 3.524 1.00 44.09 122 ALA A O 1
ATOM 875 N N . ASP A 1 123 ? -30.868 -8.007 2.640 1.00 46.91 123 ASP A N 1
ATOM 876 C CA . ASP A 1 123 ? -31.232 -8.268 1.246 1.00 46.91 123 ASP A CA 1
ATOM 877 C C . ASP A 1 123 ? -30.080 -8.906 0.442 1.00 46.91 123 ASP A C 1
ATOM 879 O O . ASP A 1 123 ? -30.245 -9.290 -0.717 1.00 46.91 123 ASP A O 1
ATOM 883 N N . GLY A 1 124 ? -28.890 -9.004 1.043 1.00 48.19 124 GLY A N 1
ATOM 884 C CA . GLY A 1 124 ? -27.688 -9.560 0.439 1.00 48.19 124 GLY A CA 1
ATOM 885 C C . GLY A 1 124 ? -27.707 -11.080 0.494 1.00 48.19 124 GLY A C 1
ATOM 886 O O . GLY A 1 124 ? -27.068 -11.678 1.361 1.00 48.19 124 GLY A O 1
ATOM 887 N N . GLU A 1 125 ? -28.435 -11.713 -0.430 1.00 46.25 125 GLU A N 1
ATOM 888 C CA . GLU A 1 125 ? -28.365 -13.162 -0.603 1.00 46.25 125 GLU A CA 1
ATOM 889 C C . GLU A 1 125 ? -26.904 -13.611 -0.717 1.00 46.25 125 GLU A C 1
ATOM 891 O O . GLU A 1 125 ? -26.105 -13.143 -1.532 1.00 46.25 125 GLU A O 1
ATOM 896 N N . PHE A 1 126 ? -26.556 -14.546 0.153 1.00 49.50 126 PHE A N 1
ATOM 897 C CA . PHE A 1 126 ? -25.243 -15.143 0.255 1.00 49.50 126 PHE A CA 1
ATOM 898 C C . PHE A 1 126 ? -24.942 -15.911 -1.051 1.00 49.50 126 PHE A C 1
ATOM 900 O O . PHE A 1 126 ? -25.307 -17.076 -1.200 1.00 49.50 126 PHE A O 1
ATOM 907 N N . GLU A 1 127 ? -24.191 -15.321 -1.991 1.00 47.41 127 GLU A N 1
ATOM 908 C CA . GLU A 1 127 ? -23.603 -16.042 -3.144 1.00 47.41 127 GLU A CA 1
ATOM 909 C C . GLU A 1 127 ? -22.518 -17.068 -2.716 1.00 47.41 127 GLU A C 1
ATOM 911 O O . GLU A 1 127 ? -21.735 -17.569 -3.523 1.00 47.41 127 GLU A O 1
ATOM 916 N N . LEU A 1 128 ? -22.465 -17.460 -1.439 1.00 45.31 128 LEU A N 1
ATOM 917 C CA . LEU A 1 128 ? -21.636 -18.571 -0.966 1.00 45.31 128 LEU A CA 1
ATOM 918 C C . LEU A 1 128 ? -21.978 -19.902 -1.639 1.00 45.31 128 LEU A C 1
ATOM 920 O O . LEU A 1 128 ? -21.123 -20.787 -1.707 1.00 45.31 128 LEU A O 1
ATOM 924 N N . ALA A 1 129 ? -23.218 -20.057 -2.110 1.00 38.53 129 ALA A N 1
ATOM 925 C CA . ALA A 1 129 ? -23.741 -21.325 -2.605 1.00 38.53 129 ALA A CA 1
ATOM 926 C C . ALA A 1 129 ? -23.060 -21.820 -3.898 1.00 38.53 129 ALA A C 1
ATOM 928 O O . ALA A 1 129 ? -23.156 -23.002 -4.219 1.00 38.53 129 ALA A O 1
ATOM 929 N N . LYS A 1 130 ? -22.338 -20.960 -4.634 1.00 43.94 130 LYS A N 1
ATOM 930 C CA . LYS A 1 130 ? -21.702 -21.323 -5.919 1.00 43.94 130 LYS A CA 1
ATOM 931 C C . LYS A 1 130 ? -20.220 -21.709 -5.813 1.00 43.94 130 LYS A C 1
ATOM 933 O O . LYS A 1 130 ? -19.560 -21.943 -6.822 1.00 43.94 130 LYS A O 1
ATOM 938 N N . ALA A 1 131 ? -19.667 -21.783 -4.607 1.00 44.28 131 ALA A N 1
ATOM 939 C CA . ALA A 1 131 ? -18.238 -21.962 -4.388 1.00 44.28 131 ALA A CA 1
ATOM 940 C C . ALA A 1 131 ? -17.831 -23.429 -4.136 1.00 44.28 131 ALA A C 1
ATOM 942 O O . ALA A 1 131 ? -18.074 -23.971 -3.065 1.00 44.28 131 ALA A O 1
ATOM 943 N N . THR A 1 132 ? -17.143 -24.061 -5.091 1.00 42.88 132 THR A N 1
ATOM 944 C CA . THR A 1 132 ? -16.851 -25.513 -5.099 1.00 42.88 132 THR A CA 1
ATOM 945 C C . THR A 1 132 ? -15.476 -25.936 -4.547 1.00 42.88 132 THR A C 1
ATOM 947 O O . THR A 1 132 ? -15.181 -27.129 -4.507 1.00 42.88 132 THR A O 1
ATOM 950 N N . LYS A 1 133 ? -14.618 -25.007 -4.094 1.00 54.72 133 LYS A N 1
ATOM 951 C CA . LYS A 1 133 ? -13.277 -25.306 -3.528 1.00 54.72 133 LYS A CA 1
ATOM 952 C C . LYS A 1 133 ? -13.240 -25.123 -1.999 1.00 54.72 133 LYS A C 1
ATOM 954 O O . LYS A 1 133 ? -14.116 -24.474 -1.436 1.00 54.72 133 LYS A O 1
ATOM 959 N N . LYS A 1 134 ? -12.220 -25.678 -1.319 1.00 56.62 134 LYS A N 1
ATOM 960 C CA . LYS A 1 134 ? -11.972 -25.519 0.134 1.00 56.62 134 LYS A CA 1
ATOM 961 C C . LYS A 1 134 ? -11.823 -24.030 0.495 1.00 56.62 134 LYS A C 1
ATOM 963 O O . LYS A 1 134 ? -10.736 -23.493 0.338 1.00 56.62 134 LYS A O 1
ATOM 968 N N . LYS A 1 135 ? -12.887 -23.371 0.958 1.00 66.81 135 LYS A N 1
ATOM 969 C CA . LYS A 1 135 ? -12.882 -21.958 1.382 1.00 66.81 135 LYS A CA 1
ATOM 970 C C . LYS A 1 135 ? -12.952 -21.838 2.904 1.00 66.81 135 LYS A C 1
ATOM 972 O O . LYS A 1 135 ? -13.500 -22.718 3.569 1.00 66.81 135 LYS A O 1
ATOM 977 N N . GLN A 1 136 ? -12.401 -20.750 3.439 1.00 70.44 136 GLN A N 1
ATOM 978 C CA . GLN A 1 136 ? -12.567 -20.363 4.840 1.00 70.44 136 GLN A CA 1
ATOM 979 C C . GLN A 1 136 ? -13.421 -19.095 4.891 1.00 70.44 136 GLN A C 1
ATOM 981 O O . GLN A 1 136 ? -13.105 -18.088 4.261 1.00 70.44 136 GLN A O 1
ATOM 986 N N . PHE A 1 137 ? -14.524 -19.174 5.618 1.00 72.44 137 PHE A N 1
ATOM 987 C CA . PHE A 1 137 ? -15.461 -18.090 5.864 1.00 72.44 137 PHE A CA 1
ATOM 988 C C . PHE A 1 137 ?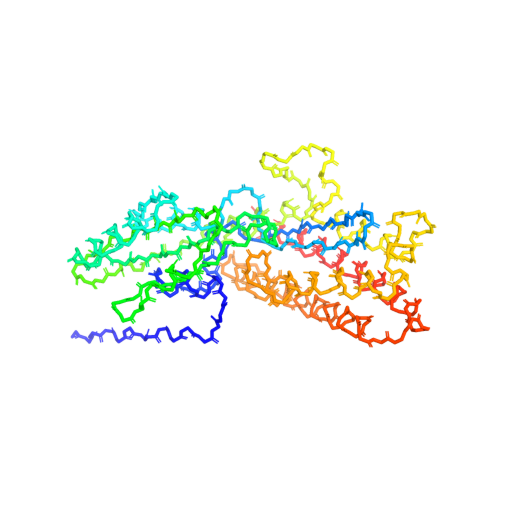 -15.093 -17.415 7.175 1.00 72.44 137 PHE A C 1
ATOM 990 O O . PHE A 1 137 ? -14.858 -18.104 8.171 1.00 72.44 137 PHE A O 1
ATOM 997 N N . TRP A 1 138 ? -15.059 -16.091 7.154 1.00 73.00 138 TRP A N 1
ATOM 998 C CA . TRP A 1 138 ? -14.811 -15.250 8.312 1.00 73.00 138 TRP A CA 1
ATOM 999 C C . TRP A 1 138 ? -15.997 -14.312 8.495 1.00 73.00 138 TRP A C 1
ATOM 1001 O O . TRP A 1 138 ? -16.498 -13.739 7.524 1.00 73.00 138 TRP A O 1
ATOM 1011 N N . LEU A 1 139 ? -16.456 -14.190 9.734 1.00 75.94 139 LEU A N 1
ATOM 1012 C CA . LEU A 1 139 ? -17.553 -13.316 10.121 1.00 75.94 139 LEU A CA 1
ATOM 1013 C C . LEU A 1 139 ? -17.079 -12.448 11.278 1.00 75.94 139 LEU A C 1
ATOM 1015 O O . LEU A 1 139 ? -16.759 -12.967 12.347 1.00 75.94 139 LEU A O 1
ATOM 1019 N N . ALA A 1 140 ? -17.052 -11.138 11.068 1.00 79.56 140 ALA A N 1
ATOM 1020 C CA . ALA A 1 140 ? -16.894 -10.172 12.139 1.00 79.56 140 ALA A CA 1
ATOM 1021 C C . ALA A 1 140 ? -18.273 -9.634 12.519 1.00 79.56 140 ALA A C 1
ATOM 1023 O O . ALA A 1 140 ? -18.946 -8.983 11.717 1.00 79.56 140 ALA A O 1
ATOM 1024 N N . ARG A 1 141 ? -18.702 -9.942 13.741 1.00 83.56 141 ARG A N 1
ATOM 1025 C CA . ARG A 1 141 ? -19.949 -9.451 14.325 1.00 83.56 141 ARG A CA 1
ATOM 1026 C C . ARG A 1 141 ? -19.652 -8.211 15.139 1.00 83.56 141 ARG A C 1
ATOM 1028 O O . ARG A 1 141 ? -18.894 -8.292 16.105 1.00 83.56 141 ARG A O 1
ATOM 1035 N N . ILE A 1 142 ? -20.266 -7.103 14.761 1.00 83.50 142 ILE A N 1
ATOM 1036 C CA . ILE A 1 142 ? -20.169 -5.833 15.465 1.00 83.50 142 ILE A CA 1
ATOM 1037 C C . ILE A 1 142 ? -21.499 -5.623 16.192 1.00 83.50 142 ILE A C 1
ATOM 1039 O O . ILE A 1 142 ? -22.538 -5.523 15.527 1.00 83.50 142 ILE A O 1
ATOM 1043 N N . PRO A 1 143 ? -21.490 -5.590 17.536 1.00 80.38 143 PRO A N 1
ATOM 1044 C CA . PRO A 1 143 ? -22.714 -5.435 18.303 1.00 80.38 143 PRO A CA 1
ATOM 1045 C C . PRO A 1 143 ? -23.368 -4.092 17.977 1.00 80.38 143 PRO A C 1
ATOM 1047 O O . PRO A 1 143 ? -22.714 -3.046 17.995 1.00 80.38 143 PRO A O 1
ATOM 1050 N N . ALA A 1 144 ? -24.667 -4.117 17.693 1.00 75.56 144 ALA A N 1
ATOM 1051 C CA . ALA A 1 144 ? -25.461 -2.900 17.594 1.00 75.56 144 ALA A CA 1
ATOM 1052 C C . ALA A 1 144 ? -26.102 -2.596 18.953 1.00 75.56 144 ALA A C 1
ATOM 1054 O O . ALA A 1 144 ? -26.676 -3.479 19.590 1.00 75.56 144 ALA A O 1
ATOM 1055 N N . GLN A 1 145 ? -26.039 -1.340 19.389 1.00 67.25 145 GLN A N 1
ATOM 1056 C CA . GLN A 1 145 ? -26.820 -0.852 20.526 1.00 67.25 145 GLN A CA 1
ATOM 1057 C C . GLN A 1 145 ? -27.993 -0.039 19.980 1.00 67.25 145 GLN A C 1
ATOM 1059 O O . GLN A 1 145 ? -27.807 0.829 19.131 1.00 67.25 145 GLN A O 1
ATOM 1064 N N . ASP A 1 146 ? -29.212 -0.368 20.411 1.00 66.31 146 ASP A N 1
ATOM 1065 C CA . ASP A 1 146 ? -30.451 0.276 19.950 1.00 66.31 146 ASP A CA 1
ATOM 1066 C C . ASP A 1 146 ? -30.616 0.308 18.413 1.00 66.31 146 ASP A C 1
ATOM 1068 O O . ASP A 1 146 ? -31.175 1.241 17.839 1.00 66.31 146 ASP A O 1
ATOM 1072 N N . GLY A 1 147 ? -30.123 -0.732 17.728 1.00 65.44 147 GLY A N 1
ATOM 1073 C CA . GLY A 1 147 ? -30.224 -0.874 16.270 1.00 65.44 147 GLY A CA 1
ATOM 1074 C C . GLY A 1 147 ? -29.202 -0.062 15.464 1.00 65.44 147 GLY A C 1
ATOM 1075 O O . GLY A 1 147 ? -29.280 -0.047 14.234 1.00 65.44 147 GLY A O 1
ATOM 1076 N N . ALA A 1 148 ? -28.230 0.581 16.118 1.00 67.00 148 ALA A N 1
ATOM 1077 C CA . ALA A 1 148 ? -27.135 1.289 15.464 1.00 67.00 148 ALA A CA 1
ATOM 1078 C C . ALA A 1 148 ? -25.766 0.785 15.944 1.00 67.00 148 ALA A C 1
ATOM 1080 O O . ALA A 1 148 ? -25.559 0.499 17.124 1.00 67.00 148 ALA A O 1
ATOM 1081 N N . VAL A 1 149 ? -24.801 0.711 15.024 1.00 70.50 149 VAL A N 1
ATOM 1082 C CA . VAL A 1 149 ? -23.389 0.607 15.412 1.00 70.50 149 VAL A CA 1
ATOM 1083 C C . VAL A 1 149 ? -22.947 1.982 15.869 1.00 70.50 149 VAL A C 1
ATOM 1085 O O . VAL A 1 149 ? -23.111 2.970 15.152 1.00 70.50 149 VAL A O 1
ATOM 1088 N N . GLN A 1 150 ? -22.403 2.046 17.077 1.00 80.12 150 GLN A N 1
ATOM 1089 C CA . GLN A 1 150 ? -21.803 3.269 17.567 1.00 80.12 150 GLN A CA 1
ATOM 1090 C C . GLN A 1 150 ? -20.504 3.514 16.798 1.00 80.12 150 GLN A C 1
ATOM 1092 O O . GLN A 1 150 ? -19.541 2.764 16.955 1.00 80.12 150 GLN A O 1
ATOM 1097 N N . SER A 1 151 ? -20.481 4.569 15.980 1.00 83.69 151 SER A N 1
ATOM 1098 C CA . SER A 1 151 ? -19.260 4.995 15.298 1.00 83.69 151 SER A CA 1
ATOM 1099 C C . SER A 1 151 ? -18.151 5.246 16.325 1.00 83.69 151 SER A C 1
ATOM 1101 O O . SER A 1 151 ? -18.354 6.044 17.251 1.00 83.69 151 SER A O 1
ATOM 1103 N N . PRO A 1 152 ? -16.983 4.601 16.188 1.00 86.56 152 PRO A N 1
ATOM 1104 C CA . PRO A 1 152 ? -15.869 4.830 17.084 1.00 86.56 152 PRO A CA 1
ATOM 1105 C C . PRO A 1 152 ? -15.315 6.243 16.885 1.00 86.56 152 PRO A C 1
ATOM 1107 O O . PRO A 1 152 ? -15.218 6.755 15.768 1.00 86.56 152 PRO A O 1
ATOM 1110 N N . ILE A 1 153 ? -14.925 6.876 17.989 1.00 88.94 153 ILE A N 1
ATOM 1111 C CA . ILE A 1 153 ? -14.185 8.137 17.955 1.00 88.94 153 ILE A CA 1
ATOM 1112 C C . ILE A 1 153 ? -12.708 7.786 17.823 1.00 88.94 153 ILE A C 1
ATOM 1114 O O . ILE A 1 153 ? -12.125 7.200 18.732 1.00 88.94 153 ILE A O 1
ATOM 1118 N N . ILE A 1 154 ? -12.106 8.150 16.694 1.00 92.69 154 ILE A N 1
ATOM 1119 C CA . ILE A 1 154 ? -10.687 7.889 16.449 1.00 92.69 154 ILE A CA 1
ATOM 1120 C C . ILE A 1 154 ? -9.864 9.036 17.020 1.00 92.69 154 ILE A C 1
ATOM 1122 O O . ILE A 1 154 ? -10.013 10.185 16.599 1.00 92.69 154 ILE A O 1
ATOM 1126 N N . ALA A 1 155 ? -9.011 8.714 17.987 1.00 92.19 155 ALA A N 1
ATOM 1127 C CA . ALA A 1 155 ? -8.175 9.683 18.673 1.00 92.19 155 ALA A CA 1
ATOM 1128 C C . ALA A 1 155 ? -7.065 10.217 17.748 1.00 92.19 155 ALA A C 1
ATOM 1130 O O . ALA A 1 155 ? -6.577 9.504 16.865 1.00 92.19 155 ALA A O 1
ATOM 1131 N N . THR A 1 156 ? -6.635 11.464 17.950 1.00 93.31 156 THR A N 1
ATOM 1132 C CA . THR A 1 156 ? -5.534 12.076 17.178 1.00 93.31 156 THR A CA 1
ATOM 1133 C C . THR A 1 156 ? -4.249 11.249 17.288 1.00 93.31 156 THR A C 1
ATOM 1135 O O . THR A 1 156 ? -3.518 11.074 16.314 1.00 93.31 156 THR A O 1
ATOM 1138 N N . GLU A 1 157 ? -4.018 10.661 18.458 1.00 95.31 157 GLU A N 1
ATOM 1139 C CA . GLU A 1 157 ? -2.892 9.790 18.780 1.00 95.31 157 GLU A CA 1
ATOM 1140 C C . GLU A 1 157 ? -2.867 8.532 17.905 1.00 95.31 157 GLU A C 1
ATOM 1142 O O . GLU A 1 157 ? -1.789 8.051 17.562 1.00 95.31 157 GLU A O 1
ATOM 1147 N N . THR A 1 158 ? -4.029 8.024 17.480 1.00 95.00 158 THR A N 1
ATOM 1148 C CA . THR A 1 158 ? -4.120 6.896 16.542 1.00 95.00 158 THR A CA 1
ATOM 1149 C C . THR A 1 158 ? -3.558 7.278 15.175 1.00 95.00 158 THR A C 1
ATOM 1151 O O . THR A 1 158 ? -2.787 6.515 14.591 1.00 95.00 158 THR A O 1
ATOM 1154 N N . TYR A 1 159 ? -3.886 8.473 14.671 1.00 96.94 159 TYR A N 1
ATOM 1155 C CA . TYR A 1 159 ? -3.338 8.965 13.405 1.00 96.94 159 TYR A CA 1
ATOM 1156 C C . TYR A 1 159 ? -1.831 9.213 13.512 1.00 96.94 159 TYR A C 1
ATOM 1158 O O . TYR A 1 159 ? -1.085 8.799 12.625 1.00 96.94 159 TYR A O 1
ATOM 1166 N N . ALA A 1 160 ? -1.371 9.822 14.610 1.00 96.88 160 ALA A N 1
ATOM 1167 C CA . ALA A 1 160 ? 0.051 10.054 14.855 1.00 96.88 160 ALA A CA 1
ATOM 1168 C C . ALA A 1 160 ? 0.845 8.739 14.952 1.00 96.88 160 ALA A C 1
ATOM 1170 O O . ALA A 1 160 ? 1.896 8.608 14.322 1.00 96.88 160 ALA A O 1
ATOM 1171 N N . ALA A 1 161 ? 0.320 7.735 15.662 1.00 95.25 161 ALA A N 1
ATOM 1172 C CA . ALA A 1 161 ? 0.931 6.412 15.754 1.00 95.25 161 ALA A CA 1
ATOM 1173 C C . ALA A 1 161 ? 1.001 5.722 14.383 1.00 95.25 161 ALA A C 1
ATOM 1175 O O . ALA A 1 161 ? 2.065 5.242 13.991 1.00 95.25 161 ALA A O 1
ATOM 1176 N N . ALA A 1 162 ? -0.093 5.724 13.614 1.00 95.25 162 ALA A N 1
ATOM 1177 C CA . ALA A 1 162 ? -0.114 5.144 12.273 1.00 95.25 162 ALA A CA 1
ATOM 1178 C C . ALA A 1 162 ? 0.865 5.849 11.319 1.00 95.25 162 ALA A C 1
ATOM 1180 O O . ALA A 1 162 ? 1.570 5.186 10.553 1.00 95.25 162 ALA A O 1
ATOM 1181 N N . ALA A 1 163 ? 0.943 7.181 11.384 1.00 97.38 163 ALA A N 1
ATOM 1182 C CA . ALA A 1 163 ? 1.874 7.983 10.599 1.00 97.38 163 ALA A CA 1
ATOM 1183 C C . ALA A 1 163 ? 3.337 7.649 10.941 1.00 97.38 163 ALA A C 1
ATOM 1185 O O . ALA A 1 163 ? 4.138 7.358 10.047 1.00 97.38 163 ALA A O 1
ATOM 1186 N N . ARG A 1 164 ? 3.661 7.598 12.238 1.00 96.50 164 ARG A N 1
ATOM 1187 C CA . ARG A 1 164 ? 4.988 7.239 12.755 1.00 96.50 164 ARG A CA 1
ATOM 1188 C C . ARG A 1 164 ? 5.413 5.843 12.334 1.00 96.50 164 ARG A C 1
ATOM 1190 O O . ARG A 1 164 ? 6.487 5.670 11.762 1.00 96.50 164 ARG A O 1
ATOM 1197 N N . GLU A 1 165 ? 4.564 4.854 12.580 1.00 94.56 165 GLU A N 1
ATOM 1198 C CA . GLU A 1 165 ? 4.852 3.461 12.252 1.00 94.56 165 GLU A CA 1
ATOM 1199 C C . GLU A 1 165 ? 5.010 3.249 10.742 1.00 94.56 165 GLU A C 1
ATOM 1201 O O . GLU A 1 165 ? 5.906 2.526 10.306 1.00 94.56 165 GLU A O 1
ATOM 1206 N N . SER A 1 166 ? 4.204 3.928 9.922 1.00 95.62 166 SER A N 1
ATOM 1207 C CA . SER A 1 166 ? 4.355 3.898 8.461 1.00 95.62 166 SER A CA 1
ATOM 1208 C C . SER A 1 166 ? 5.716 4.443 8.024 1.00 95.62 166 SER A C 1
ATOM 1210 O O . SER A 1 166 ? 6.410 3.795 7.240 1.00 95.62 166 SER A O 1
ATOM 1212 N N . ALA A 1 167 ? 6.147 5.584 8.573 1.00 97.00 167 ALA A N 1
ATOM 1213 C CA . ALA A 1 167 ? 7.453 6.160 8.263 1.00 97.00 167 ALA A CA 1
ATOM 1214 C C . ALA A 1 167 ? 8.612 5.246 8.701 1.00 97.00 167 ALA A C 1
ATOM 1216 O O . ALA A 1 167 ? 9.554 5.024 7.939 1.00 97.00 167 ALA A O 1
ATOM 1217 N N . LEU A 1 168 ? 8.528 4.651 9.897 1.00 95.06 168 LEU A N 1
ATOM 1218 C CA . LEU A 1 168 ? 9.521 3.685 10.378 1.00 95.06 168 LEU A CA 1
ATOM 1219 C C . LEU A 1 168 ? 9.613 2.453 9.468 1.00 95.06 168 LEU A C 1
ATOM 1221 O O . LEU A 1 168 ? 10.723 2.023 9.142 1.00 95.06 168 LEU A O 1
ATOM 1225 N N . ARG A 1 169 ? 8.477 1.913 9.011 1.00 92.81 169 ARG A N 1
ATOM 1226 C CA . ARG A 1 169 ? 8.442 0.770 8.083 1.00 92.81 169 ARG A CA 1
ATOM 1227 C C . ARG A 1 169 ? 9.019 1.121 6.719 1.00 92.81 169 ARG A C 1
ATOM 1229 O O . ARG A 1 169 ? 9.799 0.339 6.176 1.00 92.81 169 ARG A O 1
ATOM 1236 N N . MET A 1 170 ? 8.678 2.291 6.177 1.00 95.81 170 MET A N 1
ATOM 1237 C CA . MET A 1 170 ? 9.220 2.749 4.895 1.00 95.81 170 MET A CA 1
ATOM 1238 C C . MET A 1 170 ? 10.741 2.906 4.948 1.00 95.81 170 MET A C 1
ATOM 1240 O O . MET A 1 170 ? 11.419 2.518 4.002 1.00 95.81 170 MET A O 1
ATOM 1244 N N . LEU A 1 171 ? 11.287 3.362 6.077 1.00 95.81 171 LEU A N 1
ATOM 1245 C CA . LEU A 1 171 ? 12.732 3.474 6.306 1.00 95.81 171 LEU A CA 1
ATOM 1246 C C . LEU A 1 171 ? 13.393 2.163 6.765 1.00 95.81 171 LEU A C 1
ATOM 1248 O O . LEU A 1 171 ? 14.560 2.177 7.153 1.00 95.81 171 LEU A O 1
ATOM 1252 N N . ASN A 1 172 ? 12.662 1.041 6.778 1.00 91.12 172 ASN A N 1
ATOM 1253 C CA . ASN A 1 172 ? 13.129 -0.254 7.285 1.00 91.12 172 ASN A CA 1
ATOM 1254 C C . ASN A 1 172 ? 13.676 -0.206 8.732 1.00 91.12 172 ASN A C 1
ATOM 1256 O O . ASN A 1 172 ? 14.494 -1.043 9.113 1.00 91.12 172 ASN A O 1
ATOM 1260 N N . LYS A 1 173 ? 13.229 0.756 9.551 1.00 88.38 173 LYS A N 1
ATOM 1261 C CA . LYS A 1 173 ? 13.620 0.891 10.966 1.00 88.38 173 LYS A CA 1
ATOM 1262 C C . LYS A 1 173 ? 12.859 -0.068 11.880 1.00 88.38 173 LYS A C 1
ATOM 1264 O O . LYS A 1 173 ? 13.330 -0.365 12.974 1.00 88.38 173 LYS A O 1
ATOM 1269 N N . THR A 1 174 ? 11.712 -0.570 11.430 1.00 81.88 174 THR A N 1
ATOM 1270 C CA . THR A 1 174 ? 10.948 -1.628 12.095 1.00 81.88 174 THR A CA 1
ATOM 1271 C C . THR A 1 174 ? 10.866 -2.849 11.185 1.00 81.88 174 THR A C 1
ATOM 1273 O O . THR A 1 174 ? 10.514 -2.754 10.007 1.00 81.88 174 THR A O 1
ATOM 1276 N N . GLN A 1 175 ? 11.224 -4.016 11.723 1.00 72.44 175 GLN A N 1
ATOM 1277 C CA . GLN A 1 175 ? 11.013 -5.283 11.031 1.00 72.44 175 GLN A CA 1
ATOM 1278 C C . GLN A 1 175 ? 9.546 -5.691 11.210 1.00 72.44 175 GLN A C 1
ATOM 1280 O O . GLN A 1 175 ? 9.078 -5.736 12.348 1.00 72.44 175 GLN A O 1
ATOM 1285 N N . PRO A 1 176 ? 8.817 -6.014 10.129 1.00 70.62 176 PRO A N 1
ATOM 1286 C CA . PRO A 1 176 ? 7.476 -6.558 10.262 1.00 70.62 176 PRO A CA 1
ATOM 1287 C C . PRO A 1 176 ? 7.490 -7.870 11.054 1.00 70.62 176 PRO A C 1
ATOM 1289 O O . PRO A 1 176 ? 8.315 -8.751 10.794 1.00 70.62 176 PRO A O 1
ATOM 1292 N N . GLU A 1 177 ? 6.575 -8.014 12.008 1.00 73.00 177 GLU A N 1
ATOM 1293 C CA . GLU A 1 177 ? 6.433 -9.243 12.788 1.00 73.00 177 GLU A CA 1
ATOM 1294 C C . GLU A 1 177 ? 6.191 -10.457 11.871 1.00 73.00 177 GLU A C 1
ATOM 1296 O O . GLU A 1 177 ? 5.533 -10.362 10.836 1.00 73.00 177 GLU A O 1
ATOM 1301 N N . GLY A 1 178 ? 6.787 -11.606 12.199 1.00 73.88 178 GLY A N 1
ATOM 1302 C CA . GLY A 1 178 ? 6.643 -12.833 11.405 1.00 73.88 178 GLY A CA 1
ATOM 1303 C C . GLY A 1 178 ? 7.368 -12.842 10.049 1.00 73.88 178 GLY A C 1
ATOM 1304 O O . GLY A 1 178 ? 7.393 -13.879 9.387 1.00 73.88 178 GLY A O 1
ATOM 1305 N N . VAL A 1 179 ? 8.009 -11.743 9.633 1.00 75.19 179 VAL A N 1
ATOM 1306 C CA . VAL A 1 179 ? 8.795 -11.691 8.391 1.00 75.19 179 VAL A CA 1
ATOM 1307 C C . VAL A 1 179 ? 10.252 -12.076 8.668 1.00 75.19 179 VAL A C 1
ATOM 1309 O O . VAL A 1 179 ? 10.911 -11.415 9.472 1.00 75.19 179 VAL A O 1
ATOM 1312 N N . PRO A 1 180 ? 10.825 -13.092 7.991 1.00 79.50 180 PRO A N 1
ATOM 1313 C CA . PRO A 1 180 ? 12.231 -13.446 8.171 1.00 79.50 180 PRO A CA 1
ATOM 1314 C C . PRO A 1 180 ? 13.173 -12.307 7.758 1.00 79.50 180 PRO A C 1
ATOM 1316 O O . PRO A 1 180 ? 12.938 -11.633 6.755 1.00 79.50 180 PRO A O 1
ATOM 1319 N N . ALA A 1 181 ? 14.300 -12.144 8.459 1.00 80.56 181 ALA A N 1
ATOM 1320 C CA . ALA A 1 181 ? 15.260 -11.060 8.195 1.00 80.56 181 ALA A CA 1
ATOM 1321 C C . ALA A 1 181 ? 15.771 -11.031 6.737 1.00 80.56 181 ALA A C 1
ATOM 1323 O O . ALA A 1 181 ? 16.024 -9.968 6.175 1.00 80.56 181 ALA A O 1
ATOM 1324 N N . SER A 1 182 ? 15.855 -12.192 6.078 1.00 81.56 182 SER A N 1
ATOM 1325 C CA . SER A 1 182 ? 16.248 -12.312 4.667 1.00 81.56 182 SER A CA 1
ATOM 1326 C C . SER A 1 182 ? 15.284 -11.627 3.686 1.00 81.56 182 SER A C 1
ATOM 1328 O O . SER A 1 182 ? 15.687 -11.299 2.563 1.00 81.56 182 SER A O 1
ATOM 1330 N N . PHE A 1 183 ? 14.037 -11.390 4.099 1.00 81.56 183 PHE A N 1
ATOM 1331 C CA . PHE A 1 183 ? 13.008 -10.718 3.312 1.00 81.56 183 PHE A CA 1
ATOM 1332 C C . PHE A 1 183 ? 12.965 -9.205 3.540 1.00 81.56 183 PHE A C 1
ATOM 1334 O O . PHE A 1 183 ? 12.376 -8.518 2.712 1.00 81.56 183 PHE A O 1
ATOM 1341 N N . ALA A 1 184 ? 13.628 -8.664 4.572 1.00 82.12 184 ALA A N 1
ATOM 1342 C CA . ALA A 1 184 ? 13.576 -7.239 4.926 1.00 82.12 184 ALA A CA 1
ATOM 1343 C C . ALA A 1 184 ? 13.942 -6.302 3.757 1.00 82.12 184 ALA A C 1
ATOM 1345 O O . ALA A 1 184 ? 13.314 -5.267 3.564 1.00 82.12 184 ALA A O 1
ATOM 1346 N N . LYS A 1 185 ? 14.880 -6.721 2.898 1.00 87.50 185 LYS A N 1
ATOM 1347 C CA . LYS A 1 185 ? 15.285 -5.997 1.678 1.00 87.50 185 LYS A CA 1
ATOM 1348 C C . LYS A 1 185 ? 14.183 -5.813 0.625 1.00 87.50 185 LYS A C 1
ATOM 1350 O O . LYS A 1 185 ? 14.410 -5.124 -0.360 1.00 87.50 185 LYS A O 1
ATOM 1355 N N . ASN A 1 186 ? 13.045 -6.489 0.770 1.00 89.88 186 ASN A N 1
ATOM 1356 C CA . ASN A 1 186 ? 11.895 -6.352 -0.126 1.00 89.88 186 ASN A CA 1
ATOM 1357 C C . ASN A 1 186 ? 10.884 -5.315 0.374 1.00 89.88 186 ASN A C 1
ATOM 1359 O O . ASN A 1 186 ? 9.904 -5.071 -0.323 1.00 89.88 186 ASN A O 1
ATOM 1363 N N . PHE A 1 187 ? 11.088 -4.747 1.565 1.00 92.06 187 PHE A N 1
ATOM 1364 C CA . PHE A 1 187 ? 10.143 -3.838 2.205 1.00 92.06 187 PHE A CA 1
ATOM 1365 C C . PHE A 1 187 ? 10.607 -2.389 2.132 1.00 92.06 187 PHE A C 1
ATOM 1367 O O . PHE A 1 187 ? 11.809 -2.126 2.041 1.00 92.06 187 PHE A O 1
ATOM 1374 N N . GLY A 1 188 ? 9.656 -1.463 2.238 1.00 94.81 188 GLY A N 1
ATOM 1375 C CA . GLY A 1 188 ? 9.927 -0.030 2.323 1.00 94.81 188 GLY A CA 1
ATOM 1376 C C . GLY A 1 188 ? 10.704 0.505 1.118 1.00 94.81 188 GLY A C 1
ATOM 1377 O O . GLY A 1 188 ? 10.664 -0.068 0.028 1.00 94.81 188 GLY A O 1
ATOM 1378 N N . VAL A 1 189 ? 11.455 1.582 1.333 1.00 97.19 189 VAL A N 1
ATOM 1379 C CA . VAL A 1 189 ? 12.303 2.232 0.321 1.00 97.19 189 VAL A CA 1
ATOM 1380 C C . VAL A 1 189 ? 13.328 1.256 -0.255 1.00 97.19 189 VAL A C 1
ATOM 1382 O O . VAL A 1 189 ? 13.537 1.229 -1.468 1.00 97.19 189 VAL A O 1
ATOM 1385 N N . SER A 1 190 ? 13.922 0.395 0.580 1.00 95.06 190 SER A N 1
ATOM 1386 C CA . SER A 1 190 ? 14.872 -0.628 0.117 1.00 95.06 190 SER A CA 1
ATOM 1387 C C . SER A 1 190 ? 14.234 -1.577 -0.901 1.00 95.06 190 SER A C 1
ATOM 1389 O O . SER A 1 190 ? 14.848 -1.919 -1.912 1.00 95.06 190 SER A O 1
ATOM 1391 N N . GLY A 1 191 ? 12.979 -1.966 -0.660 1.00 95.12 191 GLY A N 1
ATOM 1392 C CA . GLY A 1 191 ? 12.187 -2.770 -1.582 1.00 95.12 191 GLY A CA 1
ATOM 1393 C C . GLY A 1 191 ? 11.908 -2.058 -2.903 1.00 95.12 191 GLY A C 1
ATOM 1394 O O . GLY A 1 191 ? 12.034 -2.682 -3.955 1.00 95.12 191 GLY A O 1
ATOM 1395 N N . ILE A 1 192 ? 11.573 -0.763 -2.863 1.00 97.75 192 ILE A N 1
ATOM 1396 C CA . ILE A 1 192 ? 11.319 0.037 -4.074 1.00 97.75 192 ILE A CA 1
ATOM 1397 C C . ILE A 1 192 ? 12.602 0.161 -4.902 1.00 97.75 192 ILE A C 1
ATOM 1399 O O . ILE A 1 192 ? 12.577 -0.093 -6.103 1.00 97.75 192 ILE A O 1
ATOM 1403 N N . ARG A 1 193 ? 13.746 0.455 -4.271 1.00 97.81 193 ARG A N 1
ATOM 1404 C CA . ARG A 1 193 ? 15.048 0.523 -4.959 1.00 97.81 193 ARG A CA 1
ATOM 1405 C C . ARG A 1 193 ? 15.429 -0.810 -5.587 1.00 97.81 193 ARG A C 1
ATOM 1407 O O . ARG A 1 193 ? 15.757 -0.864 -6.764 1.00 97.81 193 ARG A O 1
ATOM 1414 N N . LYS A 1 194 ? 15.276 -1.909 -4.846 1.00 96.12 194 LYS A N 1
ATOM 1415 C CA . LYS A 1 194 ? 15.509 -3.254 -5.384 1.00 96.12 194 LYS A CA 1
ATOM 1416 C C . LYS A 1 194 ? 14.605 -3.559 -6.585 1.00 96.12 194 LYS A C 1
ATOM 1418 O O . LYS A 1 194 ? 15.029 -4.241 -7.517 1.00 96.12 194 LYS A O 1
ATOM 1423 N N . LEU A 1 195 ? 13.355 -3.100 -6.552 1.00 96.06 195 LEU A N 1
ATOM 1424 C CA . LEU A 1 195 ? 12.438 -3.231 -7.677 1.00 96.06 195 LEU A CA 1
ATOM 1425 C C . LEU A 1 195 ? 12.919 -2.421 -8.887 1.00 96.06 195 LEU A C 1
ATOM 1427 O O . LEU A 1 195 ? 12.902 -2.946 -9.997 1.00 96.06 195 LEU A O 1
ATOM 1431 N N . ALA A 1 196 ? 13.383 -1.189 -8.662 1.00 97.50 196 ALA A N 1
ATOM 1432 C CA . ALA A 1 196 ? 13.966 -0.334 -9.691 1.00 97.50 196 ALA A CA 1
ATOM 1433 C C . ALA A 1 196 ? 15.195 -0.994 -10.330 1.00 97.50 196 ALA A C 1
ATOM 1435 O O . ALA A 1 196 ? 15.263 -1.093 -11.553 1.00 97.50 196 ALA A O 1
ATOM 1436 N N . ASP A 1 197 ? 16.115 -1.534 -9.531 1.00 97.19 197 ASP A N 1
ATOM 1437 C CA . ASP A 1 197 ? 17.309 -2.237 -10.016 1.00 97.19 197 ASP A CA 1
ATOM 1438 C C . ASP A 1 197 ? 16.947 -3.477 -10.846 1.00 97.19 197 ASP A C 1
ATOM 1440 O O . ASP A 1 197 ? 17.600 -3.802 -11.837 1.00 97.19 197 ASP A O 1
ATOM 1444 N N . ALA A 1 198 ? 15.860 -4.170 -10.491 1.00 96.56 198 ALA A N 1
ATOM 1445 C CA . ALA A 1 198 ? 15.407 -5.339 -11.237 1.00 96.56 198 ALA A CA 1
ATOM 1446 C C . ALA A 1 198 ? 14.950 -4.999 -12.668 1.00 96.56 198 ALA A C 1
ATOM 1448 O O . ALA A 1 198 ? 14.932 -5.893 -13.515 1.00 96.56 198 ALA A O 1
ATOM 1449 N N . THR A 1 199 ? 14.597 -3.742 -12.961 1.00 96.81 199 THR A N 1
ATOM 1450 C CA . THR A 1 199 ? 14.211 -3.312 -14.318 1.00 96.81 199 THR A CA 1
ATOM 1451 C C . THR A 1 199 ? 15.400 -3.252 -15.283 1.00 96.81 199 THR A C 1
ATOM 1453 O O . THR A 1 199 ? 15.224 -3.486 -16.477 1.00 96.81 199 THR A O 1
ATOM 1456 N N . THR A 1 200 ? 16.611 -3.022 -14.770 1.00 95.81 200 THR A N 1
ATOM 1457 C CA . THR A 1 200 ? 17.854 -2.914 -15.553 1.00 95.81 200 THR A CA 1
ATOM 1458 C C . THR A 1 200 ? 18.802 -4.099 -15.346 1.00 95.81 200 THR A C 1
ATOM 1460 O O . THR A 1 200 ? 19.797 -4.227 -16.061 1.00 95.81 200 THR A O 1
ATOM 1463 N N . ASP A 1 201 ? 18.491 -5.004 -14.414 1.00 95.81 201 ASP A N 1
ATOM 1464 C CA . ASP A 1 201 ? 19.264 -6.222 -14.177 1.00 95.81 201 ASP A CA 1
ATOM 1465 C C . ASP A 1 201 ? 19.306 -7.125 -15.430 1.00 95.81 201 ASP A C 1
ATOM 1467 O O . ASP A 1 201 ? 18.287 -7.583 -15.950 1.00 95.81 201 ASP A O 1
ATOM 1471 N N . GLY A 1 202 ? 20.518 -7.415 -15.913 1.00 94.38 202 GLY A N 1
ATOM 1472 C CA . GLY A 1 202 ? 20.757 -8.315 -17.046 1.00 94.38 202 GLY A CA 1
ATOM 1473 C C . GLY A 1 202 ? 20.721 -9.807 -16.690 1.00 94.38 202 GLY A C 1
ATOM 1474 O O . GLY A 1 202 ? 20.813 -10.657 -17.582 1.00 94.38 202 GLY A O 1
ATOM 1475 N N . SER A 1 203 ? 2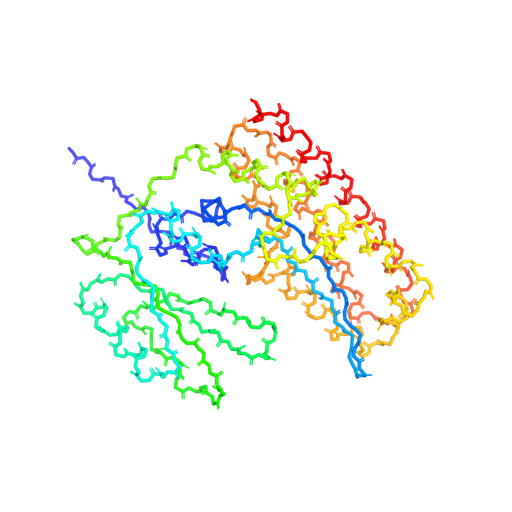0.621 -10.150 -15.402 1.00 94.81 203 SER A N 1
ATOM 1476 C CA . SER A 1 203 ? 20.582 -11.528 -14.916 1.00 94.81 203 SER A CA 1
ATOM 1477 C C . SER A 1 203 ? 19.252 -12.226 -15.229 1.00 94.81 203 SER A C 1
ATOM 1479 O O . SER A 1 203 ? 18.264 -11.614 -15.632 1.00 94.81 203 SER A O 1
ATOM 1481 N N . ALA A 1 204 ? 19.183 -13.535 -14.969 1.00 91.38 204 ALA A N 1
ATOM 1482 C CA . ALA A 1 204 ? 17.945 -14.309 -15.094 1.00 91.38 204 ALA A CA 1
ATOM 1483 C C . ALA A 1 204 ? 16.809 -13.843 -14.153 1.00 91.38 204 ALA A C 1
ATOM 1485 O O . ALA A 1 204 ? 15.677 -14.297 -14.304 1.00 91.38 204 ALA A O 1
ATOM 1486 N N . ARG A 1 205 ? 17.101 -12.977 -13.170 1.00 89.62 205 ARG A N 1
ATOM 1487 C CA . ARG A 1 205 ? 16.116 -12.402 -12.238 1.00 89.62 205 ARG A CA 1
ATOM 1488 C C . ARG A 1 205 ? 15.650 -11.000 -12.636 1.00 89.62 205 ARG A C 1
ATOM 1490 O O . ARG A 1 205 ? 14.708 -10.500 -12.025 1.00 89.62 205 ARG A O 1
ATOM 1497 N N . GLY A 1 206 ? 16.287 -10.381 -13.626 1.00 95.62 206 GLY A N 1
ATOM 1498 C CA . GLY A 1 206 ? 15.896 -9.070 -14.119 1.00 95.62 206 GLY A CA 1
ATOM 1499 C C . GLY A 1 206 ? 14.659 -9.119 -15.005 1.00 95.62 206 GLY A C 1
ATOM 1500 O O . GLY A 1 206 ? 14.349 -10.134 -15.636 1.00 95.62 206 GLY A O 1
ATOM 1501 N N . TRP A 1 207 ? 13.936 -8.006 -15.069 1.00 96.38 207 TRP A N 1
ATOM 1502 C CA . TRP A 1 207 ? 12.655 -7.904 -15.765 1.00 96.38 207 TRP A CA 1
ATOM 1503 C C . TRP A 1 207 ? 12.783 -8.143 -17.265 1.00 96.38 207 TRP A C 1
ATOM 1505 O O . TRP A 1 207 ? 11.932 -8.817 -17.841 1.00 96.38 207 TRP A O 1
ATOM 1515 N N . GLY A 1 208 ? 13.888 -7.708 -17.878 1.00 94.88 208 GLY A N 1
ATOM 1516 C CA . GLY A 1 208 ? 14.177 -7.996 -19.283 1.00 94.88 208 GLY A CA 1
ATOM 1517 C C . GLY A 1 208 ? 14.188 -9.495 -19.606 1.00 94.88 208 GLY A C 1
ATOM 1518 O O . GLY A 1 208 ? 13.772 -9.894 -20.691 1.00 94.88 208 GLY A O 1
ATOM 1519 N N . LYS A 1 209 ? 14.612 -10.348 -18.661 1.00 94.19 209 LYS A N 1
ATOM 1520 C CA . LYS A 1 209 ? 14.576 -11.813 -18.810 1.00 94.19 209 LYS A CA 1
ATOM 1521 C C . LYS A 1 209 ? 13.262 -12.424 -18.326 1.00 94.19 209 LYS A C 1
ATOM 1523 O O . LYS A 1 209 ? 12.748 -13.326 -18.982 1.00 94.19 209 LYS A O 1
ATOM 1528 N N . LEU A 1 210 ? 12.715 -11.952 -17.206 1.00 94.19 210 LEU A N 1
ATOM 1529 C CA . LEU A 1 210 ? 11.493 -12.506 -16.609 1.00 94.19 210 LEU A CA 1
ATOM 1530 C C . LEU A 1 210 ? 10.235 -12.223 -17.439 1.00 94.19 210 LEU A C 1
ATOM 1532 O O . LEU A 1 210 ? 9.397 -13.106 -17.603 1.00 94.19 210 LEU A O 1
ATOM 1536 N N . PHE A 1 211 ? 10.126 -11.011 -17.977 1.00 94.38 211 PHE A N 1
ATOM 1537 C CA . PHE A 1 211 ? 8.947 -10.497 -18.679 1.00 94.38 211 PHE A CA 1
ATOM 1538 C C . PHE A 1 211 ? 9.275 -10.070 -20.123 1.00 94.38 211 PHE A C 1
ATOM 1540 O O . PHE A 1 211 ? 8.528 -9.323 -20.755 1.00 94.38 211 PHE A O 1
ATOM 1547 N N . GLY A 1 212 ? 10.408 -10.536 -20.658 1.00 92.00 212 GLY A N 1
ATOM 1548 C CA . GLY A 1 212 ? 10.754 -10.343 -22.068 1.00 92.00 212 GLY A CA 1
ATOM 1549 C C . GLY A 1 212 ? 9.816 -11.107 -23.008 1.00 92.00 212 GLY A C 1
ATOM 1550 O O . GLY A 1 212 ? 9.508 -10.617 -24.093 1.00 92.00 212 GLY A O 1
ATOM 1551 N N . ASP A 1 213 ? 9.318 -12.271 -22.574 1.00 90.88 213 ASP A N 1
ATOM 1552 C CA . ASP A 1 213 ? 8.255 -12.994 -23.276 1.00 90.88 213 ASP A CA 1
ATOM 1553 C C . ASP A 1 213 ? 6.895 -12.290 -23.078 1.00 90.88 213 ASP A C 1
ATOM 1555 O O . ASP A 1 213 ? 6.477 -12.108 -21.927 1.00 90.88 213 ASP A O 1
ATOM 1559 N N . PRO A 1 214 ? 6.176 -11.918 -24.158 1.00 91.19 214 PRO A N 1
ATOM 1560 C CA . PRO A 1 214 ? 4.894 -11.223 -24.056 1.00 91.19 214 PRO A CA 1
ATOM 1561 C C . PRO A 1 214 ? 3.834 -11.965 -23.236 1.00 91.19 214 PRO A C 1
ATOM 1563 O O . PRO A 1 214 ? 3.088 -11.321 -22.502 1.00 91.19 214 PRO A O 1
ATOM 1566 N N . SER A 1 215 ? 3.778 -13.300 -23.310 1.00 90.00 215 SER A N 1
ATOM 1567 C CA . SER A 1 215 ? 2.769 -14.084 -22.580 1.00 90.00 215 SER A CA 1
ATOM 1568 C C . SER A 1 215 ? 3.022 -14.030 -21.075 1.00 90.00 215 SER A C 1
ATOM 1570 O O . SER A 1 215 ? 2.114 -13.757 -20.288 1.00 90.00 215 SER A O 1
ATOM 1572 N N . ARG A 1 216 ? 4.284 -14.202 -20.664 1.00 92.06 216 ARG A N 1
ATOM 1573 C CA . ARG A 1 216 ? 4.694 -14.049 -19.259 1.00 92.06 216 ARG A CA 1
ATOM 1574 C C . ARG A 1 216 ? 4.512 -12.622 -18.757 1.00 92.06 216 ARG A C 1
ATOM 1576 O O . ARG A 1 216 ? 4.073 -12.435 -17.623 1.00 92.06 216 ARG A O 1
ATOM 1583 N N . ARG A 1 217 ? 4.813 -11.619 -19.591 1.00 93.44 217 ARG A N 1
ATOM 1584 C CA . ARG A 1 217 ? 4.578 -10.205 -19.267 1.00 93.44 217 ARG A CA 1
ATOM 1585 C C . ARG A 1 217 ? 3.106 -9.929 -19.012 1.00 93.44 217 ARG A C 1
ATOM 1587 O O . ARG A 1 217 ? 2.793 -9.321 -17.994 1.00 93.44 217 ARG A O 1
ATOM 1594 N N . ALA A 1 218 ? 2.221 -10.397 -19.891 1.00 91.19 218 ALA A N 1
ATOM 1595 C CA . ALA A 1 218 ? 0.785 -10.178 -19.772 1.00 91.19 218 ALA A CA 1
ATOM 1596 C C . ALA A 1 218 ? 0.252 -10.667 -18.419 1.00 91.19 218 ALA A C 1
ATOM 1598 O O . ALA A 1 218 ? -0.379 -9.888 -17.707 1.00 91.19 218 ALA A O 1
ATOM 1599 N N . VAL A 1 219 ? 0.589 -11.903 -18.029 1.00 91.31 219 VAL A N 1
ATOM 1600 C CA . VAL A 1 219 ? 0.181 -12.502 -16.745 1.00 91.31 219 VAL A CA 1
ATOM 1601 C C . VAL A 1 219 ? 0.801 -11.766 -15.556 1.00 91.31 219 VAL A C 1
ATOM 1603 O O . VAL A 1 219 ? 0.105 -11.410 -14.603 1.00 91.31 219 VAL A O 1
ATOM 1606 N N . GLY A 1 220 ? 2.112 -11.514 -15.600 1.00 92.75 220 GLY A N 1
ATOM 1607 C CA . GLY A 1 220 ? 2.817 -10.860 -14.501 1.00 92.75 220 GLY A CA 1
ATOM 1608 C C . GLY A 1 220 ? 2.320 -9.439 -14.246 1.00 92.75 220 GLY A C 1
ATOM 1609 O O . GLY A 1 220 ? 2.150 -9.045 -13.091 1.00 92.75 220 GLY A O 1
ATOM 1610 N N . PHE A 1 221 ? 2.049 -8.688 -15.315 1.00 94.94 221 PHE A N 1
ATOM 1611 C CA . PHE A 1 221 ? 1.591 -7.304 -15.227 1.00 94.94 221 PHE A CA 1
ATOM 1612 C C . PHE A 1 221 ? 0.104 -7.226 -14.900 1.00 94.94 221 PHE A C 1
ATOM 1614 O O . PHE A 1 221 ? -0.281 -6.347 -14.137 1.00 94.94 221 PHE A O 1
ATOM 1621 N N . GLU A 1 222 ? -0.717 -8.174 -15.360 1.00 92.06 222 GLU A N 1
ATOM 1622 C CA . GLU A 1 222 ? -2.109 -8.284 -14.911 1.00 92.06 222 GLU A CA 1
ATOM 1623 C C . GLU A 1 222 ? -2.166 -8.425 -13.389 1.00 92.06 222 GLU A C 1
ATOM 1625 O O . GLU A 1 222 ? -2.915 -7.717 -12.717 1.00 92.06 222 GLU A O 1
ATOM 1630 N N . MET A 1 223 ? -1.333 -9.309 -12.830 1.00 89.62 223 MET A N 1
ATOM 1631 C CA . MET A 1 223 ? -1.273 -9.514 -11.389 1.00 89.62 223 MET A CA 1
ATOM 1632 C C . MET A 1 223 ? -0.778 -8.258 -10.660 1.00 89.62 223 MET A C 1
ATOM 1634 O O . MET A 1 223 ? -1.403 -7.830 -9.695 1.00 89.62 223 MET A O 1
ATOM 1638 N N . ALA A 1 224 ? 0.290 -7.623 -11.143 1.00 92.56 224 ALA A N 1
ATOM 1639 C CA . ALA A 1 224 ? 0.787 -6.368 -10.583 1.00 92.56 224 ALA A CA 1
ATOM 1640 C C . ALA A 1 224 ? -0.274 -5.258 -10.571 1.00 92.56 224 ALA A C 1
ATOM 1642 O O . ALA A 1 224 ? -0.458 -4.579 -9.561 1.00 92.56 224 ALA A O 1
ATOM 1643 N N . LEU A 1 225 ? -1.004 -5.098 -11.676 1.00 92.31 225 LEU A N 1
ATOM 1644 C CA . LEU A 1 225 ? -2.057 -4.098 -11.819 1.00 92.31 225 LEU A CA 1
ATOM 1645 C C . LEU A 1 225 ? -3.240 -4.373 -10.887 1.00 92.31 225 LEU A C 1
ATOM 1647 O O . LEU A 1 225 ? -3.839 -3.419 -10.394 1.00 92.31 225 LEU A O 1
ATOM 1651 N N . LYS A 1 226 ? -3.540 -5.642 -10.567 1.00 88.88 226 LYS A N 1
ATOM 1652 C CA . LYS A 1 226 ? -4.513 -5.985 -9.512 1.00 88.88 226 LYS A CA 1
ATOM 1653 C C . LYS A 1 226 ? -4.079 -5.463 -8.144 1.00 88.88 226 LYS A C 1
ATOM 1655 O O . LYS A 1 226 ? -4.929 -5.034 -7.378 1.00 88.88 226 LYS A O 1
ATOM 1660 N N . PHE A 1 227 ? -2.786 -5.436 -7.833 1.00 88.50 227 PHE A N 1
ATOM 1661 C CA . PHE A 1 227 ? -2.301 -4.870 -6.570 1.00 88.50 227 PHE A CA 1
ATOM 1662 C C . PHE A 1 227 ? -2.242 -3.337 -6.576 1.00 88.50 227 PHE A C 1
ATOM 1664 O O . PHE A 1 227 ? -2.583 -2.705 -5.578 1.00 88.50 227 PHE A O 1
ATOM 1671 N N . LEU A 1 228 ? -1.822 -2.742 -7.696 1.00 90.19 228 LEU A N 1
ATOM 1672 C CA . LEU A 1 228 ? -1.707 -1.288 -7.861 1.00 90.19 228 LEU A CA 1
ATOM 1673 C C . LEU A 1 228 ? -3.072 -0.587 -7.914 1.00 90.19 228 LEU A C 1
ATOM 1675 O O . LEU A 1 228 ? -3.199 0.539 -7.442 1.00 90.19 228 LEU A O 1
ATOM 1679 N N . ASN A 1 229 ? -4.089 -1.249 -8.474 1.00 87.56 229 ASN A N 1
ATOM 1680 C CA . ASN A 1 229 ? -5.418 -0.667 -8.678 1.00 87.56 229 ASN A CA 1
ATOM 1681 C C . ASN A 1 229 ? -6.519 -1.321 -7.833 1.00 87.56 229 ASN A C 1
ATOM 1683 O O . ASN A 1 229 ? -7.582 -0.728 -7.658 1.00 87.56 229 ASN A O 1
ATOM 1687 N N . GLY A 1 230 ? -6.299 -2.544 -7.349 1.00 80.88 230 GLY A N 1
ATOM 1688 C CA . GLY A 1 230 ? -7.265 -3.286 -6.544 1.00 80.88 230 GLY A CA 1
ATOM 1689 C C . GLY A 1 230 ? -7.193 -2.945 -5.062 1.00 80.88 230 GLY A C 1
ATOM 1690 O O . GLY A 1 230 ? -6.459 -2.059 -4.632 1.00 80.88 230 GLY A O 1
ATOM 1691 N N . THR A 1 231 ? -7.997 -3.649 -4.269 1.00 74.25 231 THR A N 1
ATOM 1692 C CA . THR A 1 231 ? -8.400 -3.168 -2.942 1.00 74.25 231 THR A CA 1
ATOM 1693 C C . THR A 1 231 ? -7.994 -4.088 -1.805 1.00 74.25 231 THR A C 1
ATOM 1695 O O . THR A 1 231 ? -8.110 -3.671 -0.666 1.00 74.25 231 THR A O 1
ATOM 1698 N N . ALA A 1 232 ? -7.481 -5.291 -2.077 1.00 68.69 232 ALA A N 1
ATOM 1699 C CA . ALA A 1 232 ? -7.128 -6.266 -1.039 1.00 68.69 232 ALA A CA 1
ATOM 1700 C C . ALA A 1 232 ? -5.791 -5.960 -0.334 1.00 68.69 232 ALA A C 1
ATOM 1702 O O . ALA A 1 232 ? -5.645 -6.134 0.876 1.00 68.69 232 ALA A O 1
ATOM 1703 N N . HIS A 1 233 ? -4.796 -5.470 -1.076 1.00 75.75 233 HIS A N 1
ATOM 1704 C CA . HIS A 1 233 ? -3.436 -5.250 -0.553 1.00 75.75 233 HIS A CA 1
ATOM 1705 C C . HIS A 1 233 ? -2.857 -3.879 -0.923 1.00 75.75 233 HIS A C 1
ATOM 1707 O O . HIS A 1 233 ? -1.716 -3.563 -0.579 1.00 75.75 233 HIS A O 1
ATOM 1713 N N . GLY A 1 234 ? -3.648 -3.062 -1.611 1.00 83.06 234 GLY A N 1
ATOM 1714 C CA . GLY A 1 234 ? -3.260 -1.758 -2.110 1.00 83.06 234 GLY A CA 1
ATOM 1715 C C . GLY A 1 234 ? -4.477 -0.894 -2.391 1.00 83.06 234 GLY A C 1
ATOM 1716 O O . GLY A 1 234 ? -5.476 -0.965 -1.674 1.00 83.06 234 GLY A O 1
ATOM 1717 N N . GLY A 1 235 ? -4.343 -0.065 -3.413 1.00 85.25 235 GLY A N 1
ATOM 1718 C CA . GLY A 1 235 ? -5.336 0.890 -3.873 1.00 85.25 235 GLY A CA 1
ATOM 1719 C C . GLY A 1 235 ? -4.661 1.923 -4.762 1.00 85.25 235 GLY A C 1
ATOM 1720 O O . GLY A 1 235 ? -3.430 2.014 -4.784 1.00 85.25 235 GLY A O 1
ATOM 1721 N N . ARG A 1 236 ? -5.469 2.715 -5.474 1.00 91.38 236 ARG A N 1
ATOM 1722 C CA . ARG A 1 236 ? -4.974 3.797 -6.335 1.00 91.38 236 ARG A CA 1
ATOM 1723 C C . ARG A 1 236 ? -3.931 4.662 -5.621 1.00 91.38 236 ARG A C 1
ATOM 1725 O O . ARG A 1 236 ? -4.067 4.970 -4.436 1.00 91.38 236 ARG A O 1
ATOM 1732 N N . GLY A 1 237 ? -2.873 5.015 -6.349 1.00 95.19 237 GLY A N 1
ATOM 1733 C CA . GLY A 1 237 ? -1.735 5.759 -5.810 1.00 95.19 237 GLY A CA 1
ATOM 1734 C C . GLY A 1 237 ? -1.007 5.049 -4.667 1.00 95.19 237 GLY A C 1
ATOM 1735 O O . GLY A 1 237 ? -0.441 5.708 -3.800 1.00 95.19 237 GLY A O 1
ATOM 1736 N N . GLY A 1 238 ? -1.087 3.716 -4.584 1.00 94.31 238 GLY A N 1
ATOM 1737 C CA . GLY A 1 238 ? -0.475 2.946 -3.503 1.00 94.31 238 GLY A CA 1
ATOM 1738 C C . GLY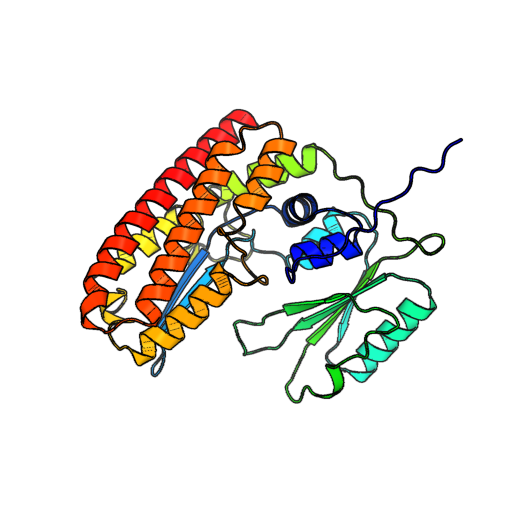 A 1 238 ? -1.006 3.323 -2.116 1.00 94.31 238 GLY A C 1
ATOM 1739 O O . GLY A 1 238 ? -0.254 3.241 -1.149 1.00 94.31 238 GLY A O 1
ATOM 1740 N N . LEU A 1 239 ? -2.263 3.777 -2.009 1.00 95.06 239 LEU A N 1
ATOM 1741 C CA . LEU A 1 239 ? -2.893 4.306 -0.783 1.00 95.06 239 LEU A CA 1
ATOM 1742 C C . LEU A 1 239 ? -2.319 5.634 -0.263 1.00 95.06 239 LEU A C 1
ATOM 1744 O O . LEU A 1 239 ? -2.723 6.097 0.805 1.00 95.06 239 LEU A O 1
ATOM 1748 N N . ARG A 1 240 ? -1.393 6.275 -0.987 1.00 97.56 240 ARG A N 1
ATOM 1749 C CA . ARG A 1 240 ? -0.745 7.507 -0.510 1.00 97.56 240 ARG A CA 1
ATOM 1750 C C . ARG A 1 240 ? -1.710 8.692 -0.449 1.00 97.56 240 ARG A C 1
ATOM 1752 O O . ARG A 1 240 ? -1.551 9.546 0.416 1.00 97.56 240 ARG A O 1
ATOM 1759 N N . HIS A 1 241 ? -2.758 8.700 -1.276 1.00 96.25 241 HIS A N 1
ATOM 1760 C CA . HIS A 1 241 ? -3.831 9.699 -1.202 1.00 96.25 241 HIS A CA 1
ATOM 1761 C C . HIS A 1 241 ? -4.591 9.622 0.130 1.00 96.25 241 HIS A C 1
ATOM 1763 O O . HIS A 1 241 ? -4.713 10.627 0.824 1.00 96.25 241 HIS A O 1
ATOM 1769 N N . GLN A 1 242 ? -5.034 8.428 0.537 1.00 95.44 242 GLN A N 1
ATOM 1770 C CA . GLN A 1 242 ? -5.676 8.210 1.840 1.00 95.44 242 GLN A CA 1
ATOM 1771 C C . GLN A 1 242 ? -4.705 8.458 2.997 1.00 95.44 242 GLN A C 1
ATOM 1773 O O . GLN A 1 242 ? -5.084 9.020 4.023 1.00 95.44 242 GLN A O 1
ATOM 1778 N N . PHE A 1 243 ? -3.443 8.057 2.842 1.00 97.75 243 PHE A N 1
ATOM 1779 C CA . PHE A 1 243 ? -2.436 8.260 3.875 1.00 97.75 243 PHE A CA 1
ATOM 1780 C C . PHE A 1 243 ? -2.072 9.736 4.068 1.00 97.75 243 PHE A C 1
ATOM 1782 O O . PHE A 1 243 ? -1.802 10.149 5.190 1.00 97.75 243 PHE A O 1
ATOM 1789 N N . ALA A 1 244 ? -2.139 10.563 3.024 1.00 98.56 244 ALA A N 1
ATOM 1790 C CA . ALA A 1 244 ? -1.978 12.005 3.163 1.00 98.56 244 ALA A CA 1
ATOM 1791 C C . ALA A 1 244 ? -3.017 12.601 4.133 1.00 98.56 244 ALA A C 1
ATOM 1793 O O . ALA A 1 244 ? -2.680 13.448 4.954 1.00 98.56 244 ALA A O 1
ATOM 1794 N N . GLU A 1 245 ? -4.258 12.108 4.116 1.00 98.25 245 GLU A N 1
ATOM 1795 C CA . GLU A 1 245 ? -5.287 12.525 5.077 1.00 98.25 245 GLU A CA 1
ATOM 1796 C C . GLU A 1 245 ? -4.977 12.044 6.507 1.00 98.25 245 GLU A C 1
ATOM 1798 O O . GLU A 1 245 ? -5.221 12.773 7.469 1.00 98.25 245 GLU A O 1
ATOM 1803 N N . VAL A 1 246 ? -4.373 10.857 6.667 1.00 98.25 246 VAL A N 1
ATOM 1804 C CA . VAL A 1 246 ? -3.848 10.380 7.965 1.00 98.25 246 VAL A CA 1
ATOM 1805 C C . VAL A 1 246 ? -2.751 11.314 8.482 1.00 98.25 246 VAL A C 1
ATOM 1807 O O . VAL A 1 246 ? -2.799 11.735 9.635 1.00 98.25 246 VAL A O 1
ATOM 1810 N N . VAL A 1 247 ? -1.800 11.687 7.624 1.00 98.50 247 VAL A N 1
ATOM 1811 C CA . VAL A 1 247 ? -0.692 12.601 7.950 1.00 98.50 247 VAL A CA 1
ATOM 1812 C C . VAL A 1 247 ? -1.208 13.987 8.343 1.00 98.50 247 VAL A C 1
ATOM 1814 O O . VAL A 1 247 ? -0.762 14.547 9.343 1.00 98.50 247 VAL A O 1
ATOM 1817 N N . GLN A 1 248 ? -2.207 14.506 7.625 1.00 98.31 248 GLN A N 1
ATOM 1818 C CA . GLN A 1 248 ? -2.845 15.777 7.962 1.00 98.31 248 GLN A CA 1
ATOM 1819 C C . GLN A 1 248 ? -3.526 15.731 9.336 1.00 98.31 248 GLN A C 1
ATOM 1821 O O . GLN A 1 248 ? -3.380 16.662 10.127 1.00 98.31 248 GLN A O 1
ATOM 1826 N N . ARG A 1 249 ? -4.251 14.648 9.647 1.00 97.81 249 ARG A N 1
ATOM 1827 C CA . ARG A 1 249 ? -4.912 14.460 10.954 1.00 97.81 249 ARG A CA 1
ATOM 1828 C C . ARG A 1 249 ? -3.924 14.243 12.095 1.00 97.81 249 ARG A C 1
ATOM 1830 O O . ARG A 1 249 ? -4.229 14.611 13.223 1.00 97.81 249 ARG A O 1
ATOM 1837 N N . ALA A 1 250 ? -2.744 13.706 11.799 1.00 97.62 250 ALA A N 1
ATOM 1838 C CA . ALA A 1 250 ? -1.623 13.631 12.731 1.00 97.62 250 ALA A CA 1
ATOM 1839 C C . ALA A 1 250 ? -0.938 14.993 12.976 1.00 97.62 250 ALA A C 1
ATOM 1841 O O . ALA A 1 250 ? -0.066 15.080 13.834 1.00 97.62 250 ALA A O 1
ATOM 1842 N N . GLY A 1 251 ? -1.316 16.052 12.246 1.00 97.06 251 GLY A N 1
ATOM 1843 C CA . GLY A 1 251 ? -0.752 17.397 12.395 1.00 97.06 251 GLY A CA 1
ATOM 1844 C C . GLY A 1 251 ? 0.519 17.663 11.580 1.00 97.06 251 GLY A C 1
ATOM 1845 O O . GLY A 1 251 ? 1.187 18.664 11.829 1.00 97.06 251 GLY A O 1
ATOM 1846 N N . ALA A 1 252 ? 0.852 16.807 10.609 1.00 97.88 252 ALA A N 1
ATOM 1847 C CA . ALA A 1 252 ? 2.027 16.947 9.745 1.00 97.88 252 ALA A CA 1
ATOM 1848 C C . ALA A 1 252 ? 1.651 17.349 8.302 1.00 97.88 252 ALA A C 1
ATOM 1850 O O . ALA A 1 252 ? 0.478 17.329 7.925 1.00 97.88 252 ALA A O 1
ATOM 1851 N N . ASP A 1 253 ? 2.644 17.738 7.490 1.00 98.31 253 ASP A N 1
ATOM 1852 C CA . ASP A 1 253 ? 2.428 18.171 6.100 1.00 98.31 253 ASP A CA 1
ATOM 1853 C C . ASP A 1 253 ? 2.038 16.987 5.186 1.00 98.3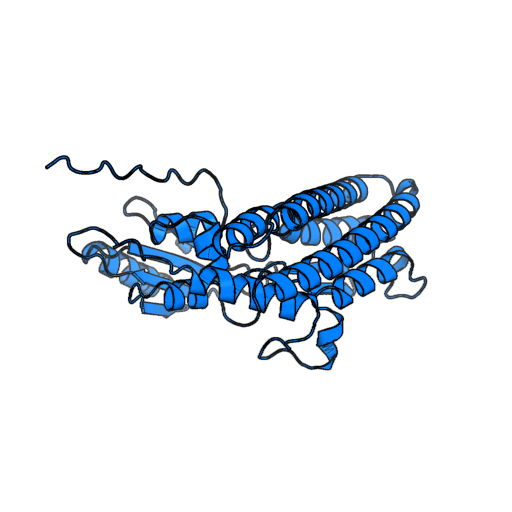1 253 ASP A C 1
ATOM 1855 O O . ASP A 1 253 ? 2.849 16.081 4.969 1.00 98.31 253 ASP A O 1
ATOM 1859 N N . PRO A 1 254 ? 0.818 16.977 4.613 1.00 98.50 254 PRO A N 1
ATOM 1860 C CA . PRO A 1 254 ? 0.346 15.887 3.764 1.00 98.50 254 PRO A CA 1
ATOM 1861 C C . PRO A 1 254 ? 0.816 15.980 2.304 1.00 98.50 254 PRO A C 1
ATOM 1863 O O . PRO A 1 254 ? 0.630 15.027 1.542 1.00 98.50 254 PRO A O 1
ATOM 1866 N N . VAL A 1 255 ? 1.371 17.119 1.870 1.00 98.62 255 VAL A N 1
ATOM 1867 C CA . VAL A 1 255 ? 1.690 17.390 0.457 1.00 98.62 255 VAL A CA 1
ATOM 1868 C C . VAL A 1 255 ? 2.621 16.339 -0.166 1.00 98.62 255 VAL A C 1
ATOM 1870 O O . VAL A 1 255 ? 2.291 15.871 -1.262 1.00 98.62 255 VAL A O 1
ATOM 1873 N N . PRO A 1 256 ? 3.710 15.892 0.494 1.00 98.69 256 PRO A N 1
ATOM 1874 C CA . PRO A 1 256 ? 4.598 14.877 -0.076 1.00 98.69 256 PRO A CA 1
ATOM 1875 C C . PRO A 1 256 ? 3.877 13.570 -0.427 1.00 98.69 256 PRO A C 1
ATOM 1877 O O . PRO A 1 256 ? 4.114 12.994 -1.487 1.00 98.69 256 PRO A O 1
ATOM 1880 N N . TYR A 1 257 ? 2.935 13.126 0.411 1.00 98.50 257 TYR A N 1
ATOM 1881 C CA . TYR A 1 257 ? 2.201 11.884 0.166 1.00 98.50 257 TYR A CA 1
ATOM 1882 C C . TYR A 1 257 ? 1.157 12.026 -0.946 1.00 98.50 257 TYR A C 1
ATOM 1884 O O . TYR A 1 257 ? 0.981 11.100 -1.731 1.00 98.50 257 TYR A O 1
ATOM 1892 N N . ARG A 1 258 ? 0.528 13.195 -1.124 1.00 98.38 258 ARG A N 1
ATOM 1893 C CA . ARG A 1 258 ? -0.340 13.425 -2.299 1.00 98.38 258 ARG A CA 1
ATOM 1894 C C . ARG A 1 258 ? 0.448 13.330 -3.610 1.00 98.38 258 ARG A C 1
ATOM 1896 O O . ARG A 1 258 ? -0.033 12.722 -4.564 1.00 98.38 258 ARG A O 1
ATOM 1903 N N . ALA A 1 259 ? 1.661 13.886 -3.641 1.00 98.50 259 ALA A N 1
ATOM 1904 C CA . ALA A 1 259 ? 2.551 13.793 -4.799 1.00 98.50 259 ALA A CA 1
ATOM 1905 C C . ALA A 1 259 ? 2.983 12.342 -5.071 1.00 98.50 259 ALA A C 1
ATOM 1907 O O . ALA A 1 259 ? 2.835 11.864 -6.192 1.00 98.50 259 ALA A O 1
ATOM 1908 N N . LEU A 1 260 ? 3.387 11.607 -4.030 1.00 98.69 260 LEU A N 1
ATOM 1909 C CA . LEU A 1 260 ? 3.706 10.180 -4.137 1.00 98.69 260 LEU A CA 1
ATOM 1910 C C . LEU A 1 260 ? 2.533 9.348 -4.670 1.00 98.69 260 LEU A C 1
ATOM 1912 O O . LEU A 1 260 ? 2.734 8.417 -5.447 1.00 98.69 260 LEU A O 1
ATOM 1916 N N . GLY A 1 261 ? 1.300 9.685 -4.283 1.00 98.00 261 GLY A N 1
ATOM 1917 C CA . GLY A 1 261 ? 0.105 9.057 -4.839 1.00 98.00 261 GLY A CA 1
ATOM 1918 C C . GLY A 1 261 ? 0.008 9.224 -6.355 1.00 98.00 261 GLY A C 1
ATOM 1919 O O . GLY A 1 261 ? -0.285 8.256 -7.053 1.00 98.00 261 GLY A O 1
ATOM 1920 N N . ALA A 1 262 ? 0.311 10.415 -6.877 1.00 98.25 262 ALA A N 1
ATOM 1921 C CA . ALA A 1 262 ? 0.345 10.660 -8.317 1.00 98.25 262 ALA A CA 1
ATOM 1922 C C . ALA A 1 262 ? 1.488 9.897 -9.012 1.00 98.25 262 ALA A C 1
ATOM 1924 O O . ALA A 1 262 ? 1.264 9.296 -10.063 1.00 98.25 262 ALA A O 1
ATOM 1925 N N . ASP A 1 263 ? 2.679 9.839 -8.407 1.00 98.50 263 ASP A N 1
ATOM 1926 C CA . ASP A 1 263 ? 3.813 9.094 -8.970 1.00 98.50 263 ASP A CA 1
ATOM 1927 C C . ASP A 1 263 ? 3.522 7.583 -9.080 1.00 98.50 263 ASP A C 1
ATOM 1929 O O . ASP A 1 263 ? 3.893 6.939 -10.068 1.00 98.50 263 ASP A O 1
ATOM 1933 N N . TRP A 1 264 ? 2.825 7.002 -8.096 1.00 98.12 264 TRP A N 1
ATOM 1934 C CA . TRP A 1 264 ? 2.388 5.602 -8.143 1.00 98.12 264 TRP A CA 1
ATOM 1935 C C . TRP A 1 264 ? 1.314 5.349 -9.214 1.00 98.12 264 TRP A C 1
ATOM 1937 O O . TRP A 1 264 ? 1.308 4.282 -9.831 1.00 98.12 264 TRP A O 1
ATOM 1947 N N . GLU A 1 265 ? 0.420 6.308 -9.470 1.00 97.31 265 GLU A N 1
ATOM 1948 C CA . GLU A 1 265 ? -0.564 6.215 -10.560 1.00 97.31 265 GLU A CA 1
ATOM 1949 C C . GLU A 1 265 ? 0.089 6.317 -11.944 1.00 97.31 265 GLU A C 1
ATOM 1951 O O . GLU A 1 265 ? -0.282 5.579 -12.863 1.00 97.31 265 GLU A O 1
ATOM 1956 N N . GLU A 1 266 ? 1.103 7.173 -12.088 1.00 97.69 266 GLU A N 1
ATOM 1957 C CA . GLU A 1 266 ? 1.932 7.235 -13.292 1.00 97.69 266 GLU A CA 1
ATOM 1958 C C . GLU A 1 266 ? 2.628 5.887 -13.530 1.00 97.69 266 GLU A C 1
ATOM 1960 O O . GLU A 1 266 ? 2.554 5.335 -14.630 1.00 97.69 266 GLU A O 1
ATOM 1965 N N . PHE A 1 267 ? 3.219 5.291 -12.490 1.00 97.88 267 PHE A N 1
ATOM 1966 C CA . PHE A 1 267 ? 3.837 3.968 -12.591 1.00 97.88 267 PHE A CA 1
ATOM 1967 C C . PHE A 1 267 ? 2.835 2.870 -12.985 1.00 97.88 267 PHE A C 1
ATOM 1969 O O . PHE A 1 267 ? 3.120 2.057 -13.868 1.00 97.88 267 PHE A O 1
ATOM 1976 N N . ALA A 1 268 ? 1.640 2.861 -12.390 1.00 96.50 268 ALA A N 1
ATOM 1977 C CA . ALA A 1 268 ? 0.582 1.923 -12.765 1.00 96.50 268 ALA A CA 1
ATOM 1978 C C . ALA A 1 268 ? 0.157 2.098 -14.234 1.00 96.50 268 ALA A C 1
ATOM 1980 O O . ALA A 1 268 ? -0.059 1.110 -14.938 1.00 96.50 268 ALA A O 1
ATOM 1981 N N . THR A 1 269 ? 0.106 3.340 -14.721 1.00 96.06 269 THR A N 1
ATOM 1982 C CA . THR A 1 269 ? -0.175 3.648 -16.129 1.00 96.06 269 THR A CA 1
ATOM 1983 C C . THR A 1 269 ? 0.928 3.119 -17.046 1.00 96.06 269 THR A C 1
ATOM 1985 O O . THR A 1 269 ? 0.624 2.451 -18.033 1.00 96.06 269 THR A O 1
ATOM 1988 N N . LEU A 1 270 ? 2.206 3.326 -16.698 1.00 96.00 270 LEU A N 1
ATOM 1989 C CA . LEU A 1 270 ? 3.342 2.769 -17.446 1.00 96.00 270 LEU A CA 1
ATOM 1990 C C . LEU A 1 270 ? 3.246 1.241 -17.561 1.00 96.00 270 LEU A C 1
ATOM 1992 O O . LEU A 1 270 ? 3.460 0.684 -18.639 1.00 96.00 270 LEU A O 1
ATOM 1996 N N . MET A 1 271 ? 2.892 0.561 -16.467 1.00 95.06 271 MET A N 1
ATOM 1997 C CA . MET A 1 271 ? 2.702 -0.890 -16.461 1.00 95.06 271 MET A CA 1
ATOM 1998 C C . MET A 1 271 ? 1.535 -1.337 -17.348 1.00 95.06 271 MET A C 1
ATOM 2000 O O . MET A 1 271 ? 1.688 -2.291 -18.108 1.00 95.06 271 MET A O 1
ATOM 2004 N N . ALA A 1 272 ? 0.389 -0.655 -17.285 1.00 94.31 272 ALA A N 1
ATOM 2005 C CA . ALA A 1 272 ? -0.774 -0.971 -18.116 1.00 94.31 272 ALA A CA 1
ATOM 2006 C C . ALA A 1 272 ? -0.466 -0.819 -19.613 1.00 94.31 272 ALA A C 1
ATOM 2008 O O . ALA A 1 272 ? -0.794 -1.695 -20.417 1.00 94.31 272 ALA A O 1
ATOM 2009 N N . THR A 1 273 ? 0.247 0.244 -19.983 1.00 92.75 273 THR A N 1
ATOM 2010 C CA . THR A 1 273 ?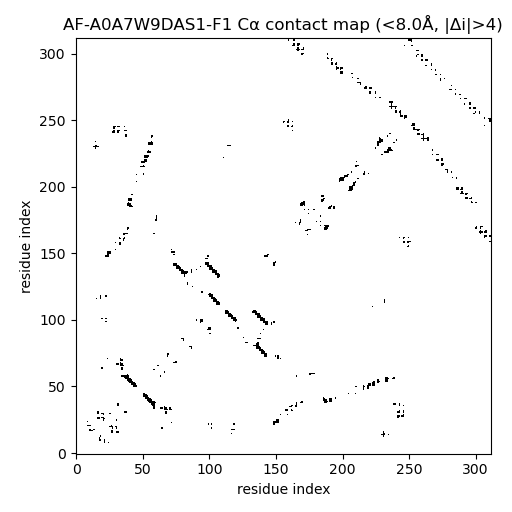 0.721 0.453 -21.352 1.00 92.75 273 THR A CA 1
ATOM 2011 C C . THR A 1 273 ? 1.621 -0.702 -21.799 1.00 92.75 273 THR A C 1
ATOM 2013 O O . THR A 1 273 ? 1.321 -1.377 -22.782 1.00 92.75 273 THR A O 1
ATOM 2016 N N . ALA A 1 274 ? 2.653 -1.040 -21.022 1.00 93.06 274 ALA A N 1
ATOM 2017 C CA . ALA A 1 274 ? 3.593 -2.108 -21.373 1.00 93.06 274 ALA A CA 1
ATOM 2018 C C . ALA A 1 274 ? 2.986 -3.524 -21.379 1.00 93.06 274 ALA A C 1
ATOM 2020 O O . ALA A 1 274 ? 3.523 -4.429 -22.026 1.00 93.06 274 ALA A O 1
ATOM 2021 N N . GLN A 1 275 ? 1.869 -3.734 -20.677 1.00 91.06 275 GLN A N 1
ATOM 2022 C CA . GLN A 1 275 ? 1.106 -4.978 -20.752 1.00 91.06 275 GLN A CA 1
ATOM 2023 C C . GLN A 1 275 ? 0.469 -5.171 -22.139 1.00 91.06 275 GLN A C 1
ATOM 2025 O O . GLN A 1 275 ? 0.401 -6.300 -22.623 1.00 91.06 275 GLN A O 1
ATOM 2030 N N . SER A 1 276 ? 0.003 -4.085 -22.763 1.00 83.81 276 SER A N 1
ATOM 2031 C CA . SER A 1 276 ? -0.762 -4.110 -24.019 1.00 83.81 276 SER A CA 1
ATOM 2032 C C . SER A 1 276 ? 0.075 -3.844 -25.275 1.00 83.81 276 SER A C 1
ATOM 2034 O O . SER A 1 276 ? -0.329 -4.219 -26.376 1.00 83.81 276 SER A O 1
ATOM 2036 N N . GLU A 1 277 ? 1.246 -3.227 -25.126 1.00 84.31 277 GLU A N 1
ATOM 2037 C CA . GLU A 1 277 ? 2.101 -2.851 -26.249 1.00 84.31 277 GLU A CA 1
ATOM 2038 C C . GLU A 1 277 ? 2.991 -3.992 -26.802 1.00 84.31 277 GLU A C 1
ATOM 2040 O O . GLU A 1 277 ? 3.317 -4.964 -26.098 1.00 84.31 277 GLU A O 1
ATOM 2045 N N . PRO A 1 278 ? 3.438 -3.875 -28.074 1.00 78.00 278 PRO A N 1
ATOM 2046 C CA . PRO A 1 278 ? 4.357 -4.824 -28.696 1.00 78.00 278 PRO A CA 1
ATOM 2047 C C . PRO A 1 278 ? 5.679 -4.968 -27.932 1.00 78.00 278 PRO A C 1
ATOM 2049 O O . PRO A 1 278 ? 6.169 -4.041 -27.299 1.00 78.00 278 PRO A O 1
ATOM 2052 N N . ALA A 1 279 ? 6.344 -6.119 -28.073 1.00 72.81 279 ALA A N 1
ATOM 2053 C CA . ALA A 1 279 ? 7.641 -6.368 -27.433 1.00 72.81 279 ALA A CA 1
ATOM 2054 C C . ALA A 1 279 ? 8.733 -5.335 -27.785 1.00 72.81 279 ALA A C 1
ATOM 2056 O O . ALA A 1 279 ? 9.651 -5.139 -26.994 1.00 72.81 279 ALA A O 1
ATOM 2057 N N . SER A 1 280 ? 8.629 -4.661 -28.936 1.00 69.06 280 SER A N 1
ATOM 2058 C CA . SER A 1 280 ? 9.596 -3.653 -29.381 1.00 69.06 280 SER A CA 1
ATOM 2059 C C . SER A 1 280 ? 9.628 -2.382 -28.525 1.00 69.06 280 SER A C 1
ATOM 2061 O O . SER A 1 280 ? 10.648 -1.704 -28.549 1.00 69.06 280 SER A O 1
ATOM 2063 N N . SER A 1 281 ? 8.571 -2.058 -27.768 1.00 86.25 281 SER A N 1
ATOM 2064 C CA . SER A 1 281 ? 8.568 -0.917 -26.833 1.00 86.25 281 SER A CA 1
ATOM 2065 C C . SER A 1 281 ? 8.979 -1.306 -25.408 1.00 86.25 281 SER A C 1
ATOM 2067 O O . SER A 1 281 ? 9.115 -0.450 -24.533 1.00 86.25 281 SER A O 1
ATOM 2069 N N . TYR A 1 282 ? 9.231 -2.595 -25.147 1.00 92.00 282 TYR A N 1
ATOM 2070 C CA . TYR A 1 282 ? 9.464 -3.069 -23.784 1.00 92.00 282 TYR A CA 1
ATOM 2071 C C . TYR A 1 282 ? 10.771 -2.544 -23.172 1.00 92.00 282 TYR A C 1
ATOM 2073 O O . TYR A 1 282 ? 10.811 -2.266 -21.977 1.00 92.00 282 TYR A O 1
ATOM 2081 N N . SER A 1 283 ? 11.829 -2.351 -23.966 1.00 91.94 283 SER A N 1
ATOM 2082 C CA . SER A 1 283 ? 13.077 -1.750 -23.471 1.00 91.94 283 SER A CA 1
ATOM 2083 C C . SER A 1 283 ? 12.882 -0.303 -23.014 1.00 91.94 283 SER A C 1
ATOM 2085 O O . SER A 1 283 ? 13.391 0.076 -21.965 1.00 91.94 283 SER A O 1
ATOM 2087 N N . GLU A 1 284 ? 12.090 0.477 -23.753 1.00 93.69 284 GLU A N 1
ATOM 2088 C CA . GLU A 1 284 ? 11.742 1.850 -23.374 1.00 93.69 284 GLU A CA 1
ATOM 2089 C C . GLU A 1 284 ? 10.919 1.871 -22.079 1.00 93.69 284 GLU A C 1
ATOM 2091 O O . GLU A 1 284 ? 11.150 2.701 -21.199 1.00 93.69 284 GLU A O 1
ATOM 2096 N N . PHE A 1 285 ? 9.992 0.921 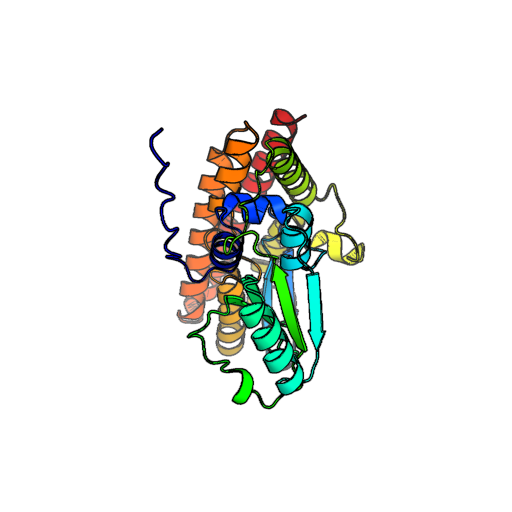-21.919 1.00 95.81 285 PHE A N 1
ATOM 2097 C CA . PHE A 1 285 ? 9.279 0.746 -20.656 1.00 95.81 285 PHE A CA 1
ATOM 2098 C C . PHE A 1 285 ? 10.236 0.468 -19.489 1.00 95.81 285 PHE A C 1
ATOM 2100 O O . PHE A 1 285 ? 10.069 1.078 -18.437 1.00 95.81 285 PHE A O 1
ATOM 2107 N N . LEU A 1 286 ? 11.223 -0.422 -19.649 1.00 96.81 286 LEU A N 1
ATOM 2108 C CA . LEU A 1 286 ? 12.167 -0.749 -18.574 1.00 96.81 286 LEU A CA 1
ATOM 2109 C C . LEU A 1 286 ? 12.942 0.488 -18.108 1.00 96.81 286 LEU A C 1
ATOM 2111 O O . LEU A 1 286 ? 13.049 0.715 -16.906 1.00 96.81 286 LEU A O 1
ATOM 2115 N N . GLU A 1 287 ? 13.411 1.321 -19.039 1.00 96.50 287 GLU A N 1
ATOM 2116 C CA . GLU A 1 287 ? 14.107 2.573 -18.720 1.00 96.50 287 GLU A CA 1
ATOM 2117 C C . GLU A 1 287 ? 13.199 3.570 -17.982 1.00 96.50 287 GLU A C 1
ATOM 2119 O O . GLU A 1 287 ? 13.591 4.134 -16.956 1.00 96.50 287 GLU A O 1
ATOM 2124 N N . LYS A 1 288 ? 11.956 3.751 -18.450 1.00 97.56 288 LYS A N 1
ATOM 2125 C CA . LYS A 1 288 ? 10.974 4.626 -17.784 1.00 97.56 288 LYS A CA 1
ATOM 2126 C C . LYS A 1 288 ? 10.596 4.110 -16.397 1.00 97.56 288 LYS A C 1
ATOM 2128 O O . LYS A 1 288 ? 10.536 4.891 -15.451 1.00 97.56 288 LYS A O 1
ATOM 2133 N N . ALA A 1 289 ? 10.371 2.804 -16.262 1.00 97.44 289 ALA A N 1
ATOM 2134 C CA . ALA A 1 289 ? 10.051 2.155 -14.996 1.00 97.44 289 ALA A CA 1
ATOM 2135 C C . ALA A 1 289 ? 11.201 2.295 -13.989 1.00 97.44 289 ALA A C 1
ATOM 2137 O O . ALA A 1 289 ? 10.946 2.614 -12.829 1.00 97.44 289 ALA A O 1
ATOM 2138 N N . HIS A 1 290 ? 12.451 2.124 -14.433 1.00 98.19 290 HIS A N 1
ATOM 2139 C CA . HIS A 1 290 ? 13.641 2.344 -13.612 1.00 98.19 290 HIS A CA 1
ATOM 2140 C C . HIS A 1 290 ? 13.662 3.761 -13.027 1.00 98.19 290 HIS A C 1
ATOM 2142 O O . HIS A 1 290 ? 13.726 3.941 -11.809 1.00 98.19 290 HIS A O 1
ATOM 2148 N N . ALA A 1 291 ? 13.549 4.769 -13.898 1.00 98.38 291 ALA A N 1
ATOM 2149 C CA . ALA A 1 291 ? 13.578 6.171 -13.500 1.00 98.38 291 ALA A CA 1
ATOM 2150 C C . ALA A 1 291 ? 12.408 6.535 -12.570 1.00 98.38 291 ALA A C 1
ATOM 2152 O O . ALA A 1 291 ? 12.606 7.236 -11.577 1.00 98.38 291 ALA A O 1
ATOM 2153 N N . GLN A 1 292 ? 11.201 6.036 -12.861 1.00 98.44 292 GLN A N 1
ATOM 2154 C CA . GLN A 1 292 ? 10.016 6.276 -12.038 1.00 98.44 292 GLN A CA 1
ATOM 2155 C C . GLN A 1 292 ? 10.166 5.679 -10.637 1.00 98.44 292 GLN A C 1
ATOM 2157 O O . GLN A 1 292 ? 9.901 6.357 -9.648 1.00 98.44 292 GLN A O 1
ATOM 2162 N N . LEU A 1 293 ? 10.619 4.428 -10.531 1.00 98.44 293 LEU A N 1
ATOM 2163 C CA . LEU A 1 293 ? 10.757 3.751 -9.242 1.00 98.44 293 LEU A CA 1
ATOM 2164 C C . LEU A 1 293 ? 11.856 4.370 -8.372 1.00 98.44 293 LEU A C 1
ATOM 2166 O O . LEU A 1 293 ? 11.667 4.468 -7.163 1.00 98.44 293 LEU A O 1
ATOM 2170 N N . HIS A 1 294 ? 12.966 4.836 -8.955 1.00 98.56 294 HIS A N 1
ATOM 2171 C CA . HIS A 1 294 ? 13.964 5.600 -8.197 1.00 98.56 294 HIS A CA 1
ATOM 2172 C C . HIS A 1 294 ? 13.406 6.929 -7.686 1.00 98.56 294 HIS A C 1
ATOM 2174 O O . HIS A 1 294 ? 13.572 7.233 -6.507 1.00 98.56 294 HIS A O 1
ATOM 2180 N N . ARG A 1 295 ? 12.678 7.675 -8.530 1.00 98.62 295 ARG A N 1
ATOM 2181 C CA . ARG A 1 295 ? 12.013 8.919 -8.114 1.00 98.62 295 ARG A CA 1
ATOM 2182 C C . ARG A 1 295 ? 11.062 8.678 -6.942 1.00 98.62 295 ARG A C 1
ATOM 2184 O O . ARG A 1 295 ? 11.135 9.393 -5.947 1.00 98.62 295 ARG A O 1
ATOM 2191 N N . ILE A 1 296 ? 10.218 7.649 -7.046 1.00 98.69 296 ILE A N 1
ATOM 2192 C CA . ILE A 1 296 ? 9.309 7.240 -5.971 1.00 98.69 296 ILE A CA 1
ATOM 2193 C C . ILE A 1 296 ? 10.106 6.884 -4.713 1.00 98.69 296 ILE A C 1
ATOM 2195 O O . ILE A 1 296 ? 9.777 7.368 -3.638 1.00 98.69 296 ILE A O 1
ATOM 2199 N N . ALA A 1 297 ? 11.156 6.066 -4.819 1.00 98.62 297 ALA A N 1
ATOM 2200 C CA . ALA A 1 297 ? 11.944 5.644 -3.662 1.00 98.62 297 ALA A CA 1
ATOM 2201 C C . ALA A 1 297 ? 12.566 6.830 -2.909 1.00 98.62 297 ALA A C 1
ATOM 2203 O O . ALA A 1 297 ? 12.492 6.881 -1.682 1.00 98.62 297 ALA A O 1
ATOM 2204 N N . ASP A 1 298 ? 13.148 7.782 -3.637 1.00 98.69 298 ASP A N 1
ATOM 2205 C CA . ASP A 1 298 ? 13.781 8.962 -3.048 1.00 98.69 298 ASP A CA 1
ATOM 2206 C C . ASP A 1 298 ? 12.740 9.896 -2.410 1.00 98.69 298 ASP A C 1
ATOM 2208 O O . ASP A 1 298 ? 12.958 10.419 -1.314 1.00 98.69 298 ASP A O 1
ATOM 2212 N N . ALA A 1 299 ? 11.575 10.058 -3.047 1.00 98.75 299 ALA A N 1
ATOM 2213 C CA . ALA A 1 299 ? 10.467 10.836 -2.501 1.00 98.75 299 ALA A CA 1
ATOM 2214 C C . ALA A 1 299 ? 9.840 10.178 -1.255 1.00 98.75 299 ALA A C 1
ATOM 2216 O O . ALA A 1 299 ? 9.544 10.877 -0.288 1.00 98.75 299 ALA A O 1
ATOM 2217 N N . GLU A 1 300 ? 9.689 8.849 -1.233 1.00 98.69 300 GLU A N 1
ATOM 2218 C CA . GLU A 1 300 ? 9.215 8.087 -0.066 1.00 98.69 300 GLU A CA 1
ATOM 2219 C C . GLU A 1 300 ? 10.191 8.218 1.110 1.00 98.69 300 GLU A C 1
ATOM 2221 O O . GLU A 1 300 ? 9.769 8.437 2.245 1.00 98.69 300 GLU A O 1
ATOM 2226 N N . GLU A 1 301 ? 11.501 8.124 0.855 1.00 98.62 301 GLU A N 1
ATOM 2227 C CA . GLU A 1 301 ? 12.529 8.295 1.888 1.00 98.62 301 GLU A CA 1
ATOM 2228 C C . GLU A 1 301 ? 12.495 9.707 2.481 1.00 98.62 301 GLU A C 1
ATOM 2230 O O . GLU A 1 301 ? 12.453 9.866 3.705 1.00 98.62 301 GLU A O 1
ATOM 2235 N N . ALA A 1 302 ? 12.450 10.732 1.625 1.00 98.75 302 ALA A N 1
ATOM 2236 C CA . ALA A 1 302 ? 12.370 12.124 2.053 1.00 98.75 302 ALA A CA 1
ATOM 2237 C C . ALA A 1 302 ? 11.086 12.407 2.852 1.00 98.75 302 ALA A C 1
ATOM 2239 O O . ALA A 1 302 ? 11.150 13.012 3.925 1.00 98.75 302 ALA A O 1
ATOM 2240 N N . ALA A 1 303 ? 9.932 11.934 2.370 1.00 98.69 303 ALA A N 1
ATOM 2241 C CA . ALA A 1 303 ? 8.646 12.101 3.041 1.00 98.69 303 ALA A CA 1
ATOM 2242 C C . ALA A 1 303 ? 8.607 11.386 4.400 1.00 98.69 303 ALA A C 1
ATOM 2244 O O . ALA A 1 303 ? 8.113 11.950 5.376 1.00 98.69 303 ALA A O 1
ATOM 2245 N N . ALA A 1 304 ? 9.158 10.172 4.499 1.00 98.44 304 ALA A N 1
ATOM 2246 C CA . ALA A 1 304 ? 9.211 9.426 5.753 1.00 98.44 304 ALA A CA 1
ATOM 2247 C C . ALA A 1 304 ? 10.132 10.093 6.789 1.00 98.44 304 ALA A C 1
ATOM 2249 O O . ALA A 1 304 ? 9.773 10.184 7.963 1.00 98.44 304 ALA A O 1
ATOM 2250 N N . LEU A 1 305 ? 11.300 10.596 6.374 1.00 98.50 305 LEU A N 1
ATOM 2251 C CA . LEU A 1 305 ? 12.209 11.332 7.260 1.00 98.50 305 LEU A CA 1
ATOM 2252 C C . LEU A 1 305 ? 11.586 12.639 7.763 1.00 98.50 305 LEU A C 1
ATOM 2254 O O . LEU A 1 305 ? 11.644 12.916 8.961 1.00 98.50 305 LEU A O 1
ATOM 2258 N N . ALA A 1 306 ? 10.967 13.413 6.867 1.00 98.25 306 ALA A N 1
ATOM 2259 C CA . ALA A 1 306 ? 10.277 14.649 7.227 1.00 98.25 306 ALA A CA 1
ATOM 2260 C C . ALA A 1 306 ? 9.100 14.386 8.177 1.00 98.25 306 ALA A C 1
ATOM 2262 O O . ALA A 1 306 ? 8.918 15.116 9.148 1.00 98.25 306 ALA A O 1
ATOM 2263 N N . LEU A 1 307 ? 8.341 13.314 7.931 1.00 98.06 307 LEU A N 1
ATOM 2264 C CA . LEU A 1 307 ? 7.223 12.920 8.778 1.00 98.06 307 LEU A CA 1
ATOM 2265 C C . LEU A 1 307 ? 7.685 12.569 10.196 1.00 98.06 307 LEU A C 1
ATOM 2267 O O . LEU A 1 307 ? 7.101 13.078 11.144 1.00 98.06 307 LEU A O 1
ATOM 2271 N N . LEU A 1 308 ? 8.748 11.767 10.354 1.00 97.50 308 LEU A N 1
ATOM 2272 C CA . LEU A 1 308 ? 9.295 11.452 11.681 1.00 97.50 308 LEU A CA 1
ATOM 2273 C C . LEU A 1 308 ? 9.743 12.704 12.435 1.00 97.50 308 LEU A C 1
ATOM 2275 O O . LEU A 1 308 ? 9.425 12.840 13.607 1.00 97.50 308 LEU A O 1
ATOM 2279 N N . ALA A 1 309 ? 10.411 13.638 11.754 1.00 97.19 309 ALA A N 1
ATOM 2280 C CA . ALA A 1 309 ? 10.855 14.885 12.372 1.00 97.19 309 ALA A CA 1
ATOM 2281 C C . ALA A 1 309 ? 9.698 15.798 12.825 1.00 97.19 309 ALA A C 1
ATOM 2283 O O . ALA A 1 309 ? 9.912 16.662 13.670 1.00 97.19 309 ALA A O 1
ATOM 2284 N N . ALA A 1 310 ? 8.501 15.642 12.250 1.00 96.44 310 ALA A N 1
ATOM 2285 C CA . ALA A 1 310 ? 7.327 16.452 12.573 1.00 96.44 310 ALA A CA 1
ATOM 2286 C C . ALA A 1 310 ? 6.463 15.877 13.711 1.00 96.44 310 ALA A C 1
ATOM 2288 O O . ALA A 1 310 ? 5.670 16.615 14.291 1.00 96.44 310 ALA A O 1
ATOM 2289 N N . ILE A 1 311 ? 6.579 14.575 13.994 1.00 91.94 311 ILE A N 1
ATOM 2290 C CA . ILE A 1 311 ? 5.738 13.844 14.966 1.00 91.94 311 ILE A CA 1
ATOM 2291 C C . ILE A 1 311 ? 6.534 13.256 16.146 1.00 91.94 311 ILE A C 1
ATOM 2293 O O . ILE A 1 311 ? 5.959 12.537 16.966 1.00 91.94 311 ILE A O 1
ATOM 2297 N N . ASP A 1 312 ? 7.848 13.498 16.188 1.00 75.81 312 ASP A N 1
ATOM 2298 C CA . ASP A 1 312 ? 8.711 13.336 17.369 1.00 75.81 312 ASP A CA 1
ATOM 2299 C C . ASP A 1 312 ? 8.531 14.520 18.335 1.00 75.81 312 ASP A C 1
ATOM 2301 O O . ASP A 1 312 ? 8.455 14.262 19.559 1.00 75.81 312 ASP A O 1
#

Nearest PDB structures (foldseek):
  8fbi-assembly1_A-3  TM=3.139E-01  e=2.493E+00  synthetic construct
  5cwf-assembly4_D  TM=2.479E-01  e=3.643E+00  synthetic construct

Solvent-accessible surface area (backbone atoms only — not comparable to full-atom values): 16295 Å² total; per-residue (Å²): 137,80,80,78,79,79,74,82,77,75,73,86,51,98,33,51,42,37,48,52,7,57,70,46,61,48,51,44,35,57,38,38,25,39,31,41,26,42,34,35,36,48,50,75,49,84,52,98,88,45,27,43,34,48,50,32,19,42,37,62,74,62,64,50,66,57,40,26,43,61,64,47,66,57,70,52,46,80,49,76,41,70,45,68,70,56,52,52,52,54,49,51,54,38,48,76,70,44,30,48,40,42,36,29,42,32,37,72,86,51,80,90,37,51,54,54,69,42,81,57,50,99,85,53,75,72,76,68,83,78,64,91,66,85,40,42,40,37,38,38,41,32,61,35,61,97,76,37,66,74,50,58,85,82,54,56,65,48,23,36,50,10,46,46,51,17,26,33,31,31,69,58,73,46,80,46,66,97,58,59,77,90,54,53,61,28,26,14,33,54,10,36,42,52,54,19,51,28,35,72,33,86,49,84,83,4,40,61,58,50,41,54,48,64,71,27,23,36,55,13,41,53,50,28,48,47,22,44,61,28,42,82,40,29,17,61,20,47,39,22,50,46,46,17,53,24,28,41,62,39,72,38,85,27,62,61,34,43,52,48,10,52,54,41,42,52,51,48,48,55,47,55,50,61,46,74,50,63,75,88,53,46,66,60,46,29,56,52,49,25,57,51,31,44,53,50,24,55,50,51,48,52,42,26,53,55,49,48,72,66,75,111

Foldseek 3Di:
DDDDDDDQLDLPDLFPLSQLCNLLVHHSLLLLLLLLHWKWFWDWDFDPVAIAIDIFTGDDDDQSSVSSVVSLVLPKDKDKDQDPVVLVVVVVVLVVQLWFKKKWKFDPPPLNGQTNIDGDDPPRPPPPVPDDDRMMMMMITGDADPNHRDRGDRDLVSLLRSLLSRLCFLVLVDDRPPDDPVRSCRIHLSVLLVLLVLLVDPDCSRCCNQCLDLVNLLNRLVSHLCACPPHRRAHQLRCLVSNLVSLVSNVHHSVLSVVSSVLSNVLNVLSVCCNPDDSVCSNVSSVVNSVSSNVSSVSSNVSSVRSNVRSD